Protein AF-A0A9E3SJI5-F1 (afdb_monomer)

Mean predicted aligned error: 9.77 Å

Sequence (185 aa):
MNLAANRLRAWTLAAVLAVSLTAAASAFLLPVTALDRAILDARFAFARKPAPPRLDAPAEVAVIGIDLHSARAIEEPMALWHARLGRLLEGMRAVKPAAVALDIVLPDRSYEGVVPGLDAALVRGLVMSRAAFPTILAQTVDEGGRHRTIHPAFVSAAGAGPGYALWDVDPDGVVRRFDERLGER

Structure (mmCIF, N/CA/C/O backbone):
data_AF-A0A9E3SJI5-F1
#
_entry.id   AF-A0A9E3SJI5-F1
#
loop_
_atom_site.group_PDB
_atom_site.id
_atom_site.type_symbol
_atom_site.label_atom_id
_atom_site.label_alt_id
_atom_site.label_comp_id
_atom_site.label_asym_id
_atom_site.label_entity_id
_atom_site.label_seq_id
_atom_site.pdbx_PDB_ins_code
_atom_site.Cartn_x
_atom_site.Cartn_y
_atom_site.Cartn_z
_atom_site.occupancy
_atom_site.B_iso_or_equiv
_atom_site.auth_seq_id
_atom_site.auth_comp_id
_atom_site.auth_asym_id
_atom_site.auth_atom_id
_atom_site.pdbx_PDB_model_num
ATOM 1 N N . MET A 1 1 ? 56.303 20.685 -45.057 1.00 56.12 1 MET A N 1
ATOM 2 C CA . MET A 1 1 ? 54.951 20.567 -44.460 1.00 56.12 1 MET A CA 1
ATOM 3 C C . MET A 1 1 ? 54.337 19.262 -44.962 1.00 56.12 1 MET A C 1
ATOM 5 O O . MET A 1 1 ? 54.136 19.128 -46.161 1.00 56.12 1 MET A O 1
ATOM 9 N N . ASN A 1 2 ? 54.211 18.243 -44.106 1.00 67.38 2 ASN A N 1
ATOM 10 C CA . ASN A 1 2 ? 54.079 16.848 -44.546 1.00 67.38 2 ASN A CA 1
ATOM 11 C C . ASN A 1 2 ? 52.599 16.476 -44.787 1.00 67.38 2 ASN A C 1
ATOM 13 O O . ASN A 1 2 ? 51.870 16.145 -43.853 1.00 67.38 2 ASN A O 1
ATOM 17 N N . LEU A 1 3 ? 52.147 16.581 -46.042 1.00 67.31 3 LEU A N 1
ATOM 18 C CA . LEU A 1 3 ? 50.749 16.378 -46.466 1.00 67.31 3 LEU A CA 1
ATOM 19 C C . LEU A 1 3 ? 50.174 15.022 -46.019 1.00 67.31 3 LEU A C 1
ATOM 21 O O . LEU A 1 3 ? 49.009 14.945 -45.636 1.00 67.31 3 LEU A O 1
ATOM 25 N N . ALA A 1 4 ? 50.996 13.969 -45.995 1.00 69.75 4 ALA A N 1
ATOM 26 C CA . ALA A 1 4 ? 50.595 12.643 -45.524 1.00 69.75 4 ALA A CA 1
ATOM 27 C C . ALA A 1 4 ? 50.278 12.618 -44.016 1.00 69.75 4 ALA A C 1
ATOM 29 O O . ALA A 1 4 ? 49.284 12.024 -43.606 1.00 69.75 4 ALA A O 1
ATOM 30 N N . ALA A 1 5 ? 51.063 13.327 -43.196 1.00 71.56 5 ALA A N 1
ATOM 31 C CA . ALA A 1 5 ? 50.846 13.412 -41.751 1.00 71.56 5 ALA A CA 1
ATOM 32 C C . ALA A 1 5 ? 49.595 14.235 -41.397 1.00 71.56 5 ALA A C 1
ATOM 34 O O . ALA A 1 5 ? 48.862 13.879 -40.476 1.00 71.56 5 ALA A O 1
ATOM 35 N N . ASN A 1 6 ? 49.306 15.299 -42.158 1.00 76.62 6 ASN A N 1
ATOM 36 C CA . ASN A 1 6 ? 48.073 16.078 -41.992 1.00 76.62 6 ASN A CA 1
ATOM 37 C C . ASN A 1 6 ? 46.826 15.291 -42.405 1.00 76.62 6 ASN A C 1
ATOM 39 O O . ASN A 1 6 ? 45.800 15.396 -41.737 1.00 76.62 6 ASN A O 1
ATOM 43 N N . ARG A 1 7 ? 46.912 14.469 -43.460 1.00 79.94 7 ARG A N 1
ATOM 44 C CA . ARG A 1 7 ? 45.821 13.559 -43.832 1.00 79.94 7 ARG A CA 1
ATOM 45 C C . ARG A 1 7 ? 45.601 12.518 -42.739 1.00 79.94 7 ARG A C 1
ATOM 47 O O . ARG A 1 7 ? 44.486 12.411 -42.257 1.00 79.94 7 ARG A O 1
ATOM 54 N N . LEU A 1 8 ? 46.641 11.842 -42.255 1.00 81.81 8 LEU A N 1
ATOM 55 C CA . LEU A 1 8 ? 46.479 10.849 -41.186 1.00 81.81 8 LEU A CA 1
ATOM 56 C C . LEU A 1 8 ? 45.820 11.449 -39.927 1.00 81.81 8 LEU A C 1
ATOM 58 O O . LEU A 1 8 ? 44.879 10.866 -39.398 1.00 81.81 8 LEU A O 1
ATOM 62 N N . ARG A 1 9 ? 46.236 12.658 -39.518 1.00 82.31 9 ARG A N 1
ATOM 63 C CA . ARG A 1 9 ? 45.633 13.401 -38.394 1.00 82.31 9 ARG A CA 1
ATOM 64 C C . ARG A 1 9 ? 44.164 13.758 -38.625 1.00 82.31 9 ARG A C 1
ATOM 66 O O . ARG A 1 9 ? 43.349 13.608 -37.716 1.00 82.31 9 ARG A O 1
ATOM 73 N N . ALA A 1 10 ? 43.817 14.213 -39.828 1.00 83.50 10 ALA A N 1
ATOM 74 C CA . ALA A 1 10 ? 42.437 14.533 -40.183 1.00 83.50 10 ALA A CA 1
ATOM 75 C C . ALA A 1 10 ? 41.537 13.289 -40.156 1.00 83.50 10 ALA A C 1
ATOM 77 O O . ALA A 1 10 ? 40.420 13.356 -39.654 1.00 83.50 10 ALA A O 1
ATOM 78 N N . TRP A 1 11 ? 42.036 12.143 -40.626 1.00 88.88 11 TRP A N 1
ATOM 79 C CA . TRP A 1 11 ? 41.296 10.880 -40.596 1.00 88.88 11 TRP A CA 1
ATOM 80 C C . TRP A 1 11 ? 41.132 10.346 -39.171 1.00 88.88 11 TRP A C 1
ATOM 82 O O . TRP A 1 11 ? 40.044 9.902 -38.818 1.00 88.88 11 TRP A O 1
ATOM 92 N N . THR A 1 12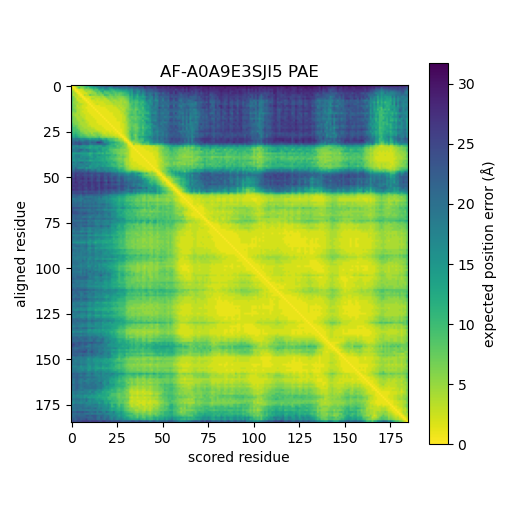 ? 42.158 10.456 -38.319 1.00 88.81 12 THR A N 1
ATOM 93 C CA . THR A 1 12 ? 42.026 10.099 -36.898 1.00 88.81 12 THR A CA 1
ATOM 94 C C . THR A 1 12 ? 41.034 11.000 -36.170 1.00 88.81 12 THR A C 1
ATOM 96 O O . THR A 1 12 ? 40.213 10.500 -35.410 1.00 88.81 12 THR A O 1
ATOM 99 N N . LEU A 1 13 ? 41.051 12.312 -36.434 1.00 90.75 13 LEU A N 1
ATOM 100 C CA . LEU A 1 13 ? 40.082 13.247 -35.856 1.00 90.75 13 LEU A CA 1
ATOM 101 C C . LEU A 1 13 ? 38.663 12.937 -36.332 1.00 90.75 13 LEU A C 1
ATOM 103 O O . LEU A 1 13 ? 37.761 12.858 -35.508 1.00 90.75 13 LEU A O 1
ATOM 107 N N . ALA A 1 14 ? 38.471 12.698 -37.631 1.00 90.19 14 ALA A N 1
ATOM 108 C CA . ALA A 1 14 ? 37.174 12.327 -38.187 1.00 90.19 14 ALA A CA 1
ATOM 109 C C . ALA A 1 14 ? 36.651 11.007 -37.600 1.00 90.19 14 ALA A C 1
ATOM 111 O O . ALA A 1 14 ? 35.473 10.918 -37.265 1.00 90.19 14 ALA A O 1
ATOM 112 N N . ALA A 1 15 ? 37.519 10.008 -37.413 1.00 92.06 15 ALA A N 1
ATOM 113 C CA . ALA A 1 15 ? 37.155 8.739 -36.789 1.00 92.06 15 ALA A CA 1
ATOM 114 C C . ALA A 1 15 ? 36.752 8.914 -35.317 1.00 92.06 15 ALA A C 1
ATOM 116 O O . ALA A 1 15 ? 35.712 8.406 -34.906 1.00 92.06 15 ALA A O 1
ATOM 117 N N . VAL A 1 16 ? 37.521 9.679 -34.534 1.00 93.62 16 VAL A N 1
ATOM 118 C CA . VAL A 1 16 ? 37.179 9.987 -33.134 1.00 93.62 16 VAL A CA 1
ATOM 119 C C . VAL A 1 16 ? 35.851 10.739 -33.058 1.00 93.62 16 VAL A C 1
ATOM 121 O O . VAL A 1 16 ? 35.006 10.405 -32.227 1.00 93.62 16 VAL A O 1
ATOM 124 N N . LEU A 1 17 ? 35.632 11.708 -33.951 1.00 94.31 17 LEU A N 1
ATOM 125 C CA . LEU A 1 17 ? 34.395 12.485 -33.999 1.00 94.31 17 LEU A CA 1
ATOM 126 C C . LEU A 1 17 ? 33.197 11.599 -34.358 1.00 94.31 17 LEU A C 1
ATOM 128 O O . LEU A 1 17 ? 32.163 11.678 -33.703 1.00 94.31 17 LEU A O 1
ATOM 132 N N . ALA A 1 18 ? 33.349 10.718 -35.350 1.00 93.31 18 ALA A N 1
ATOM 133 C CA . ALA A 1 18 ? 32.311 9.781 -35.766 1.00 93.31 18 ALA A CA 1
ATOM 134 C C . ALA A 1 18 ? 31.948 8.793 -34.648 1.00 93.31 18 ALA A C 1
ATOM 136 O O . ALA A 1 18 ? 30.765 8.576 -34.387 1.00 93.31 18 ALA A O 1
ATOM 137 N N . VAL A 1 19 ? 32.939 8.241 -33.938 1.00 93.38 19 VAL A N 1
ATOM 138 C CA . VAL A 1 19 ? 32.705 7.361 -32.780 1.00 93.38 19 VAL A CA 1
ATOM 139 C C . VAL A 1 19 ? 32.001 8.118 -31.653 1.00 93.38 19 VAL A C 1
ATOM 141 O O . VAL A 1 19 ? 31.019 7.621 -31.108 1.00 93.38 19 VAL A O 1
ATOM 144 N N . SER A 1 20 ? 32.448 9.337 -31.346 1.00 89.06 20 SER A N 1
ATOM 145 C CA . SER A 1 20 ? 31.859 10.170 -30.289 1.00 89.06 20 SER A CA 1
ATOM 146 C C . SER A 1 20 ? 30.409 10.539 -30.598 1.00 89.06 20 SER A C 1
ATOM 148 O O . SER A 1 20 ? 29.546 10.425 -29.732 1.00 89.06 20 SER A O 1
ATOM 150 N N . LEU A 1 21 ? 30.117 10.916 -31.846 1.00 90.81 21 LEU A N 1
ATOM 151 C CA . LEU A 1 21 ? 28.759 11.217 -32.299 1.00 90.81 21 LEU A CA 1
ATOM 152 C C . LEU A 1 21 ? 27.867 9.976 -32.290 1.00 90.81 21 LEU A C 1
ATOM 154 O O . LEU A 1 21 ? 26.715 10.069 -31.883 1.00 90.81 21 LEU A O 1
ATOM 158 N N . THR A 1 22 ? 28.395 8.814 -32.680 1.00 84.81 22 THR A N 1
ATOM 159 C CA . THR A 1 22 ? 27.640 7.552 -32.653 1.00 84.81 22 THR A CA 1
ATOM 160 C C . THR A 1 22 ? 27.316 7.135 -31.218 1.00 84.81 22 THR A C 1
ATOM 162 O O . THR A 1 22 ? 26.192 6.727 -30.952 1.00 84.81 22 THR A O 1
ATOM 165 N N . ALA A 1 23 ? 28.258 7.292 -30.282 1.00 80.62 23 ALA A N 1
ATOM 166 C CA . ALA A 1 23 ? 28.044 7.014 -28.862 1.00 80.62 23 ALA A CA 1
ATOM 167 C C . ALA A 1 23 ? 27.065 8.005 -28.205 1.00 80.62 23 ALA A C 1
ATOM 169 O O . ALA A 1 23 ? 26.229 7.613 -27.396 1.00 80.62 23 ALA A O 1
ATOM 170 N N . ALA A 1 24 ? 27.135 9.289 -28.567 1.00 80.88 24 ALA A N 1
ATOM 171 C CA . ALA A 1 24 ? 26.184 10.293 -28.095 1.00 80.88 24 ALA A CA 1
ATOM 172 C C . ALA A 1 24 ? 24.775 10.039 -28.654 1.00 80.88 24 ALA A C 1
ATOM 174 O O . ALA A 1 24 ? 23.794 10.095 -27.915 1.00 80.88 24 ALA A O 1
ATOM 175 N N . ALA A 1 25 ? 24.672 9.704 -29.943 1.00 79.94 25 ALA A N 1
ATOM 176 C CA . ALA A 1 25 ? 23.410 9.358 -30.582 1.00 79.94 25 ALA A CA 1
ATOM 177 C C . ALA A 1 25 ? 22.820 8.065 -30.006 1.00 79.94 25 ALA A C 1
ATOM 179 O O . ALA A 1 25 ? 21.621 8.020 -29.760 1.00 79.94 25 ALA A O 1
ATOM 180 N N . SER A 1 26 ? 23.631 7.038 -29.733 1.00 71.06 26 SER A N 1
ATOM 181 C CA . SER A 1 26 ? 23.144 5.804 -29.111 1.00 71.06 26 SER A CA 1
ATOM 182 C C . SER A 1 26 ? 22.663 6.039 -27.679 1.00 71.06 26 SER A C 1
ATOM 184 O O . SER A 1 26 ? 21.590 5.560 -27.334 1.00 71.06 26 SER A O 1
ATOM 186 N N . ALA A 1 27 ? 23.379 6.833 -26.878 1.00 67.31 27 ALA A N 1
ATOM 187 C CA . ALA A 1 27 ? 22.950 7.192 -25.525 1.00 67.31 27 ALA A CA 1
ATOM 188 C C . ALA A 1 27 ? 21.647 8.012 -25.504 1.00 67.31 27 ALA A C 1
ATOM 190 O O . ALA A 1 27 ? 20.870 7.907 -24.558 1.00 67.31 27 ALA A O 1
ATOM 191 N N . PHE A 1 28 ? 21.403 8.823 -26.537 1.00 67.75 28 PHE A N 1
ATOM 192 C CA . PHE A 1 28 ? 20.207 9.662 -26.631 1.00 67.75 28 PHE A CA 1
ATOM 193 C C . PHE A 1 28 ? 19.006 8.942 -27.266 1.00 67.75 28 PHE A C 1
ATOM 195 O O . PHE A 1 28 ? 17.866 9.205 -26.896 1.00 67.75 28 PHE A O 1
ATOM 202 N N . LEU A 1 29 ? 19.245 8.043 -28.228 1.00 64.06 29 LEU A N 1
ATOM 203 C CA . LEU A 1 29 ? 18.196 7.387 -29.020 1.00 64.06 29 LEU A CA 1
ATOM 204 C C . LEU A 1 29 ? 17.822 5.987 -28.517 1.00 64.06 29 LEU A C 1
ATOM 206 O O . LEU A 1 29 ? 16.751 5.496 -28.864 1.00 64.06 29 LEU A O 1
ATOM 210 N N . LEU A 1 30 ? 18.675 5.333 -27.725 1.00 63.19 30 LEU A N 1
ATOM 211 C CA . LEU A 1 30 ? 18.401 4.019 -27.144 1.00 63.19 30 LEU A CA 1
ATOM 212 C C . LEU A 1 30 ? 18.215 4.178 -25.629 1.00 63.19 30 LEU A C 1
ATOM 214 O O . LEU A 1 30 ? 19.186 4.033 -24.883 1.00 63.19 30 LEU A O 1
ATOM 218 N N . PRO A 1 31 ? 16.996 4.481 -25.142 1.00 60.38 31 PRO A N 1
ATOM 219 C CA . PRO A 1 31 ? 16.741 4.419 -23.711 1.00 60.38 31 PRO A CA 1
ATOM 220 C C . PRO A 1 31 ? 17.041 2.990 -23.247 1.00 60.38 31 PRO A C 1
ATOM 222 O O . PRO A 1 31 ? 16.575 2.045 -23.876 1.00 60.38 31 PRO A O 1
ATOM 225 N N . VAL A 1 32 ? 17.866 2.856 -22.202 1.00 61.72 32 VAL A N 1
ATOM 226 C CA . VAL A 1 32 ? 18.200 1.623 -21.458 1.00 61.72 32 VAL A CA 1
ATOM 227 C C . VAL A 1 32 ? 18.099 0.342 -22.299 1.00 61.72 32 VAL A C 1
ATOM 229 O O . VAL A 1 32 ? 17.035 -0.271 -22.442 1.00 61.72 32 VAL A O 1
ATOM 232 N N . THR A 1 33 ? 19.228 -0.115 -22.836 1.00 75.44 33 THR A N 1
ATOM 233 C CA . THR A 1 33 ? 19.220 -1.297 -23.699 1.00 75.44 33 THR A CA 1
ATOM 234 C C . THR A 1 33 ? 18.838 -2.557 -22.910 1.00 75.44 33 THR A C 1
ATOM 236 O O . THR A 1 33 ? 19.009 -2.649 -21.692 1.00 75.44 33 THR A O 1
ATOM 239 N N . ALA A 1 34 ? 18.316 -3.579 -23.597 1.00 81.50 34 ALA A N 1
ATOM 240 C CA . ALA A 1 34 ? 18.091 -4.891 -22.979 1.00 81.50 34 ALA A CA 1
ATOM 241 C C . ALA A 1 34 ? 19.381 -5.462 -22.351 1.00 81.50 34 ALA A C 1
ATOM 243 O O . ALA A 1 34 ? 19.319 -6.146 -21.332 1.00 81.50 34 ALA A O 1
ATOM 244 N N . LEU A 1 35 ? 20.545 -5.121 -22.919 1.00 84.19 35 LEU A N 1
ATOM 245 C CA . LEU A 1 35 ? 21.851 -5.491 -22.383 1.00 84.19 35 LEU A CA 1
ATOM 246 C C . LEU A 1 35 ? 22.122 -4.831 -21.024 1.00 84.19 35 LEU A C 1
ATOM 248 O O . LEU A 1 35 ? 22.548 -5.520 -20.102 1.00 84.19 35 LEU A O 1
ATOM 252 N N . ASP A 1 36 ? 21.827 -3.538 -20.869 1.00 86.31 36 ASP A N 1
ATOM 253 C CA . ASP A 1 36 ? 22.020 -2.831 -19.594 1.00 86.31 36 ASP A CA 1
ATOM 254 C C . ASP A 1 36 ? 21.174 -3.450 -18.474 1.00 86.31 36 ASP A C 1
ATOM 256 O O . ASP A 1 36 ? 21.661 -3.657 -17.359 1.00 86.31 36 ASP A O 1
ATOM 260 N N . ARG A 1 37 ? 19.922 -3.810 -18.787 1.00 88.69 37 ARG A N 1
ATOM 261 C CA . ARG A 1 37 ? 19.021 -4.510 -17.856 1.00 88.69 37 ARG A CA 1
ATOM 262 C C . ARG A 1 37 ? 19.534 -5.900 -17.499 1.00 88.69 37 ARG A C 1
ATOM 264 O O . ARG A 1 37 ? 19.593 -6.228 -16.320 1.00 88.69 37 ARG A O 1
ATOM 271 N N . ALA A 1 38 ? 19.988 -6.678 -18.480 1.00 88.94 38 ALA A N 1
ATOM 272 C CA . ALA A 1 38 ? 20.558 -8.001 -18.233 1.00 88.94 38 ALA A CA 1
ATOM 273 C C . ALA A 1 38 ? 21.826 -7.939 -17.363 1.00 88.94 38 ALA A C 1
ATOM 275 O O . ALA A 1 38 ? 22.005 -8.758 -16.460 1.00 88.94 38 ALA A O 1
ATOM 276 N N . ILE A 1 39 ? 22.694 -6.946 -17.590 1.00 90.50 39 ILE A N 1
ATOM 277 C CA . ILE A 1 39 ? 23.876 -6.706 -16.752 1.00 90.50 39 ILE A CA 1
ATOM 278 C C . ILE A 1 39 ? 23.452 -6.354 -15.321 1.00 90.50 39 ILE A C 1
ATOM 280 O O . ILE A 1 39 ? 24.046 -6.859 -14.366 1.00 90.50 39 ILE A O 1
ATOM 284 N N . LEU A 1 40 ? 22.435 -5.506 -15.154 1.00 90.12 40 LEU A N 1
ATOM 285 C CA . LEU A 1 40 ? 21.907 -5.142 -13.841 1.00 90.12 40 LEU A CA 1
ATOM 286 C C . LEU A 1 40 ? 21.312 -6.356 -13.108 1.00 90.12 40 LEU A C 1
ATOM 288 O O . LEU A 1 40 ? 21.640 -6.586 -11.943 1.00 90.12 40 LEU A O 1
ATOM 292 N N . ASP A 1 41 ? 20.528 -7.180 -13.801 1.00 90.94 41 ASP A N 1
ATOM 293 C CA . ASP A 1 41 ? 19.946 -8.406 -13.250 1.00 90.94 41 ASP A CA 1
ATOM 294 C C . ASP A 1 41 ? 21.033 -9.400 -12.822 1.00 90.94 41 ASP A C 1
ATOM 296 O O . ASP A 1 41 ? 20.973 -9.950 -11.721 1.00 90.94 41 ASP A O 1
ATOM 300 N N . ALA A 1 42 ? 22.081 -9.572 -13.634 1.00 90.94 42 ALA A N 1
ATOM 301 C CA . ALA A 1 42 ? 23.226 -10.411 -13.288 1.00 90.94 42 ALA A CA 1
ATOM 302 C C . ALA A 1 42 ? 23.968 -9.896 -12.045 1.00 90.94 42 ALA A C 1
ATOM 304 O O . ALA A 1 42 ? 24.364 -10.690 -11.189 1.00 90.94 42 ALA A O 1
ATOM 305 N N . ARG A 1 43 ? 24.119 -8.571 -11.899 1.00 89.56 43 ARG A N 1
ATOM 306 C CA . ARG A 1 43 ? 24.708 -7.964 -10.693 1.00 89.56 43 ARG A CA 1
ATOM 307 C C . ARG A 1 43 ? 23.866 -8.249 -9.459 1.00 89.56 43 ARG A C 1
ATOM 309 O O . ARG A 1 43 ? 24.427 -8.626 -8.434 1.00 89.56 43 ARG A O 1
ATOM 316 N N . PHE A 1 44 ? 22.543 -8.113 -9.548 1.00 88.62 44 PHE A N 1
ATOM 317 C CA . PHE A 1 44 ? 21.661 -8.451 -8.433 1.00 88.62 44 PHE A CA 1
ATOM 318 C C . PHE A 1 44 ? 21.691 -9.941 -8.110 1.00 88.62 44 PHE A C 1
ATOM 320 O O . PHE A 1 44 ? 21.778 -10.291 -6.939 1.00 88.62 44 PHE A O 1
ATOM 327 N N . ALA A 1 45 ? 21.663 -10.817 -9.113 1.00 87.81 45 ALA A N 1
ATOM 328 C CA . ALA A 1 45 ? 21.765 -12.258 -8.910 1.00 87.81 45 ALA A CA 1
ATOM 329 C C . ALA A 1 45 ? 23.089 -12.643 -8.230 1.00 87.81 45 ALA A C 1
ATOM 331 O O . ALA A 1 45 ? 23.091 -13.441 -7.299 1.00 87.81 45 ALA A O 1
ATOM 332 N N . PHE A 1 46 ? 24.200 -12.023 -8.637 1.00 87.06 46 PHE A N 1
ATOM 333 C CA . PHE A 1 46 ? 25.507 -12.234 -8.018 1.00 87.06 46 PHE A CA 1
ATOM 334 C C . PHE A 1 46 ? 25.585 -11.672 -6.588 1.00 87.06 46 PHE A C 1
ATOM 336 O O . PHE A 1 46 ? 26.171 -12.295 -5.702 1.00 87.06 46 PHE A O 1
ATOM 343 N N . ALA A 1 47 ? 24.990 -10.500 -6.348 1.00 82.44 47 ALA A N 1
ATOM 344 C CA . ALA A 1 47 ? 24.964 -9.853 -5.037 1.00 82.44 47 ALA A CA 1
ATOM 345 C C . ALA A 1 47 ? 24.013 -10.543 -4.045 1.00 82.44 47 ALA A C 1
ATOM 347 O O . ALA A 1 47 ? 24.265 -10.508 -2.839 1.00 82.44 47 ALA A O 1
ATOM 348 N N . ARG A 1 48 ? 22.952 -11.208 -4.530 1.00 77.06 48 ARG A N 1
ATOM 349 C CA . ARG A 1 48 ? 22.067 -12.073 -3.738 1.00 77.06 48 ARG A CA 1
ATOM 350 C C . ARG A 1 48 ? 22.802 -13.356 -3.353 1.00 77.06 48 ARG A C 1
ATOM 352 O O . ARG A 1 48 ? 22.477 -14.451 -3.802 1.00 77.06 48 ARG A O 1
ATOM 359 N N . LYS A 1 49 ? 23.773 -13.245 -2.450 1.00 64.12 49 LYS A N 1
ATOM 360 C CA . LYS A 1 49 ? 24.107 -14.387 -1.601 1.00 64.12 49 LYS A CA 1
ATOM 361 C C . LYS A 1 49 ? 22.890 -14.618 -0.704 1.00 64.12 49 LYS A C 1
ATOM 363 O O . LYS A 1 49 ? 22.467 -13.653 -0.064 1.00 64.12 49 LYS A O 1
ATOM 368 N N . PRO A 1 50 ? 22.305 -15.826 -0.646 1.00 63.16 50 PRO A N 1
ATOM 369 C CA . PRO A 1 50 ? 21.296 -16.130 0.355 1.00 63.16 50 PRO A CA 1
ATOM 370 C C . PRO A 1 50 ? 21.973 -16.015 1.721 1.00 63.16 50 PRO A C 1
ATOM 372 O O . PRO A 1 50 ? 22.645 -16.934 2.182 1.00 63.16 50 PRO A O 1
ATOM 375 N N . ALA A 1 51 ? 21.880 -14.839 2.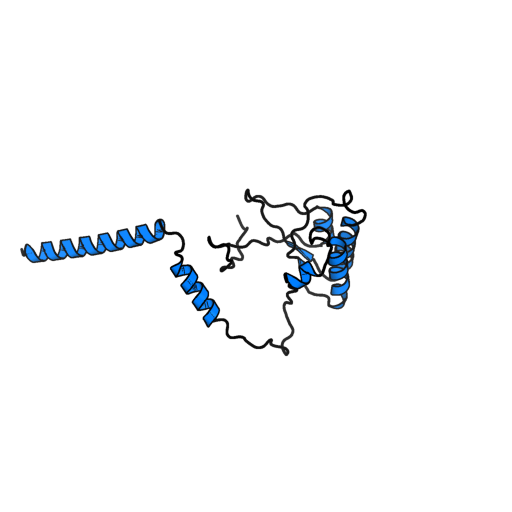336 1.00 64.25 51 ALA A N 1
ATOM 376 C CA . ALA A 1 51 ? 22.206 -14.704 3.735 1.00 64.25 51 ALA A CA 1
ATOM 377 C C . ALA A 1 51 ? 21.101 -15.462 4.481 1.00 64.25 51 ALA A C 1
ATOM 379 O O . ALA A 1 51 ? 19.922 -15.185 4.233 1.00 64.25 51 ALA A O 1
ATOM 380 N N . PRO A 1 52 ? 21.437 -16.440 5.339 1.00 63.78 52 PRO A N 1
ATOM 381 C CA . PRO A 1 52 ? 20.430 -17.039 6.197 1.00 63.78 52 PRO A CA 1
ATOM 382 C C . PRO A 1 52 ? 19.736 -15.916 6.984 1.00 63.78 52 PRO A C 1
ATOM 384 O O . PRO A 1 52 ? 20.408 -14.941 7.352 1.00 63.78 52 PRO A O 1
ATOM 387 N N . PRO A 1 53 ? 18.413 -16.007 7.219 1.00 63.72 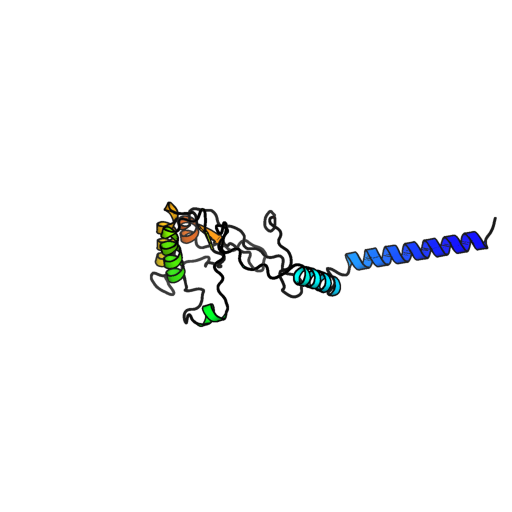53 PRO A N 1
ATOM 388 C CA . PRO A 1 53 ? 17.713 -15.033 8.042 1.00 63.72 53 PRO A CA 1
ATOM 389 C C . PRO A 1 53 ? 18.484 -14.862 9.350 1.00 63.72 53 PRO A C 1
ATOM 391 O O . PRO A 1 53 ? 18.815 -15.853 10.002 1.00 63.72 53 PRO A O 1
ATOM 394 N N . ARG A 1 54 ? 18.819 -13.623 9.722 1.00 64.12 54 ARG A N 1
ATOM 395 C CA . ARG A 1 54 ? 19.404 -13.355 11.039 1.00 64.12 54 ARG A CA 1
ATOM 396 C C . ARG A 1 54 ? 18.303 -13.555 12.074 1.00 64.12 54 ARG A C 1
ATOM 398 O O . ARG A 1 54 ? 17.579 -12.618 12.379 1.00 64.12 54 ARG A O 1
ATOM 405 N N . LEU A 1 55 ? 18.161 -14.783 12.565 1.00 63.59 55 LEU A N 1
ATOM 406 C CA . LEU A 1 55 ? 17.181 -15.148 13.594 1.00 63.59 55 LEU A CA 1
ATOM 407 C C . LEU A 1 55 ? 17.498 -14.498 14.953 1.00 63.59 55 LEU A C 1
ATOM 409 O O . LEU A 1 55 ? 16.619 -14.399 15.803 1.00 63.59 55 LEU A O 1
ATOM 413 N N . ASP A 1 56 ? 18.732 -14.019 15.124 1.00 67.44 56 ASP A N 1
ATOM 414 C CA . ASP A 1 56 ? 19.267 -13.536 16.402 1.00 67.44 56 ASP A CA 1
ATOM 415 C C . ASP A 1 56 ? 19.214 -12.004 16.536 1.00 67.44 56 ASP A C 1
ATOM 417 O O . ASP A 1 56 ? 19.489 -11.459 17.605 1.00 67.44 56 ASP A O 1
ATOM 421 N N . ALA A 1 57 ? 18.892 -11.290 15.452 1.00 65.38 57 ALA A N 1
ATOM 422 C CA . ALA A 1 57 ? 18.751 -9.840 15.468 1.00 65.38 57 ALA A CA 1
ATOM 423 C C . ALA A 1 57 ? 17.268 -9.476 15.635 1.00 65.38 57 ALA A C 1
ATOM 425 O O . ALA A 1 57 ? 16.429 -10.052 14.936 1.00 65.38 57 ALA A O 1
ATOM 426 N N . PRO A 1 58 ? 16.914 -8.521 16.514 1.00 66.50 58 PRO A N 1
ATOM 427 C CA . PRO A 1 58 ? 15.554 -8.006 16.551 1.00 66.50 58 PRO A CA 1
ATOM 428 C C . PRO A 1 58 ? 15.196 -7.470 15.161 1.00 66.50 58 PRO A C 1
ATOM 430 O O . PRO A 1 58 ? 15.926 -6.658 14.594 1.00 66.50 58 PRO A O 1
ATOM 433 N N . ALA A 1 59 ? 14.097 -7.963 14.586 1.00 68.38 59 ALA A N 1
ATOM 434 C CA . ALA A 1 59 ? 13.624 -7.491 13.294 1.00 68.38 59 ALA A CA 1
ATOM 435 C C . ALA A 1 59 ? 13.146 -6.040 13.444 1.00 68.38 59 ALA A C 1
ATOM 437 O O . ALA A 1 59 ? 12.050 -5.792 13.940 1.00 68.38 59 ALA A O 1
ATOM 438 N N . GLU A 1 60 ? 13.985 -5.087 13.034 1.00 83.25 60 GLU A N 1
ATOM 439 C CA . GLU A 1 60 ? 13.652 -3.656 13.038 1.00 83.25 60 GLU A CA 1
ATOM 440 C C . GLU A 1 60 ? 12.466 -3.351 12.111 1.00 83.25 60 GLU A C 1
ATOM 442 O O . GLU A 1 60 ? 11.661 -2.465 12.390 1.00 83.25 60 GLU A O 1
ATOM 447 N N . VAL A 1 61 ? 12.333 -4.125 11.029 1.00 86.81 61 VAL A N 1
ATOM 448 C CA . VAL A 1 61 ? 11.237 -4.042 10.062 1.00 86.81 61 VAL A CA 1
ATOM 449 C C . VAL A 1 61 ? 10.746 -5.449 9.738 1.00 86.81 61 VAL A C 1
ATOM 451 O O . VAL A 1 61 ? 11.537 -6.340 9.425 1.00 86.81 61 VAL A O 1
ATOM 454 N N . ALA A 1 62 ? 9.427 -5.637 9.773 1.00 88.94 62 ALA A N 1
ATOM 455 C CA . ALA A 1 62 ? 8.765 -6.856 9.327 1.00 88.94 62 ALA A CA 1
ATOM 456 C C . ALA A 1 62 ? 7.923 -6.560 8.081 1.00 88.94 62 ALA A C 1
ATOM 458 O O . ALA A 1 62 ? 7.145 -5.607 8.063 1.00 88.94 62 ALA A O 1
ATOM 459 N N . VAL A 1 63 ? 8.065 -7.394 7.050 1.00 90.44 63 VAL A N 1
ATOM 460 C CA . VAL A 1 63 ? 7.269 -7.311 5.820 1.00 90.44 63 VAL A CA 1
ATOM 461 C C . VAL A 1 63 ? 6.295 -8.481 5.791 1.00 90.44 63 VAL A C 1
ATOM 463 O O . VAL A 1 63 ? 6.710 -9.639 5.840 1.00 90.44 63 VAL A O 1
ATOM 466 N N . ILE A 1 64 ? 5.001 -8.178 5.695 1.00 90.94 64 ILE A N 1
ATOM 467 C CA . ILE A 1 64 ? 3.945 -9.179 5.523 1.00 90.94 64 ILE A CA 1
ATOM 468 C C . ILE A 1 64 ? 3.587 -9.214 4.037 1.00 90.94 64 ILE A C 1
ATOM 470 O O . ILE A 1 64 ? 2.847 -8.365 3.546 1.00 90.94 64 ILE A O 1
ATOM 474 N N . GLY A 1 65 ? 4.158 -10.178 3.315 1.00 91.38 65 GLY A N 1
ATOM 475 C CA . GLY A 1 65 ? 3.863 -10.392 1.901 1.00 91.38 65 GLY A CA 1
ATOM 476 C C . GLY A 1 65 ? 2.592 -11.217 1.702 1.00 91.38 65 GLY A C 1
ATOM 477 O O . GLY A 1 65 ? 2.361 -12.186 2.423 1.00 91.38 65 GLY A O 1
ATOM 478 N N . ILE A 1 66 ? 1.792 -10.855 0.699 1.00 89.81 66 ILE A N 1
ATOM 479 C CA . ILE A 1 66 ? 0.669 -11.666 0.219 1.00 89.81 66 ILE A CA 1
ATOM 480 C C . ILE A 1 66 ? 1.103 -12.285 -1.106 1.00 89.81 66 ILE A C 1
ATOM 482 O O . ILE A 1 66 ? 1.161 -11.607 -2.131 1.00 89.81 66 ILE A O 1
ATOM 486 N N . ASP A 1 67 ? 1.447 -13.568 -1.087 1.00 90.81 67 ASP A N 1
ATOM 487 C CA . ASP A 1 67 ? 1.766 -14.290 -2.312 1.00 90.81 67 ASP A CA 1
ATOM 488 C C . ASP A 1 67 ? 0.488 -14.713 -3.062 1.00 90.81 67 ASP A C 1
ATOM 490 O O . ASP A 1 67 ? -0.623 -14.722 -2.522 1.00 90.81 67 ASP A O 1
ATOM 494 N N . LEU A 1 68 ? 0.645 -15.088 -4.332 1.00 87.50 68 LEU A N 1
ATOM 495 C CA . LEU A 1 68 ? -0.476 -15.450 -5.198 1.00 87.50 68 LEU A CA 1
ATOM 496 C C . LEU A 1 68 ? -1.238 -16.697 -4.719 1.00 87.50 68 LEU A C 1
ATOM 498 O O . LEU A 1 68 ? -2.444 -16.790 -4.942 1.00 87.50 68 LEU A O 1
ATOM 502 N N . HIS A 1 69 ? -0.567 -17.659 -4.085 1.00 91.12 69 HIS A N 1
ATOM 503 C CA . HIS A 1 69 ? -1.223 -18.834 -3.519 1.00 91.12 69 HIS A CA 1
ATOM 504 C C . HIS A 1 69 ? -2.080 -18.438 -2.311 1.00 91.12 69 HIS A C 1
ATOM 506 O O . HIS A 1 69 ? -3.264 -18.774 -2.285 1.00 91.12 69 HIS A O 1
ATOM 512 N N . SER A 1 70 ? -1.537 -17.641 -1.387 1.00 88.75 70 SER A N 1
ATOM 513 C CA . SER A 1 70 ? -2.293 -17.092 -0.252 1.00 88.75 70 SER A CA 1
ATOM 514 C C . SER A 1 70 ? -3.492 -16.252 -0.702 1.00 88.75 70 SER A C 1
ATOM 516 O O . SER A 1 70 ? -4.586 -16.393 -0.158 1.00 88.75 70 SER A O 1
ATOM 518 N N . ALA A 1 71 ? -3.321 -15.420 -1.736 1.00 89.06 71 ALA A N 1
ATOM 519 C CA . ALA A 1 71 ? -4.408 -14.613 -2.285 1.00 89.06 71 ALA A CA 1
ATOM 520 C C . ALA A 1 71 ? -5.530 -15.462 -2.901 1.00 89.06 71 ALA A C 1
ATOM 522 O O . ALA A 1 71 ? -6.699 -15.132 -2.736 1.00 89.06 71 ALA A O 1
ATOM 523 N N . ARG A 1 72 ? -5.190 -16.566 -3.579 1.00 90.38 72 ARG A N 1
ATOM 524 C CA . ARG A 1 72 ? -6.163 -17.491 -4.190 1.00 90.38 72 ARG A CA 1
ATOM 525 C C . ARG A 1 72 ? -6.862 -18.401 -3.182 1.00 90.38 72 ARG A C 1
ATOM 527 O O . ARG A 1 72 ? -7.922 -18.930 -3.494 1.00 90.38 72 ARG A O 1
ATOM 534 N N . ALA A 1 73 ? -6.272 -18.608 -2.006 1.00 91.88 73 ALA A N 1
ATOM 535 C CA . ALA A 1 73 ? -6.889 -19.383 -0.932 1.00 91.88 73 ALA A CA 1
ATOM 536 C C . ALA A 1 73 ? -8.060 -18.640 -0.260 1.00 91.88 73 ALA A C 1
ATOM 538 O O . ALA A 1 73 ? -8.853 -19.253 0.452 1.00 91.88 73 ALA A O 1
ATOM 539 N N . ILE A 1 74 ? -8.172 -17.326 -0.474 1.00 90.00 74 ILE A N 1
ATOM 540 C CA . ILE A 1 74 ? -9.284 -16.507 -0.003 1.00 90.00 74 ILE A CA 1
ATOM 541 C C . ILE A 1 74 ? -10.265 -16.337 -1.165 1.00 90.00 74 ILE A C 1
ATOM 543 O O . ILE A 1 74 ? -9.915 -15.777 -2.198 1.00 90.00 74 ILE A O 1
ATOM 547 N N . GLU A 1 75 ? -11.495 -16.822 -0.992 1.00 89.81 75 GLU A N 1
ATOM 548 C CA . GLU A 1 75 ? -12.538 -16.773 -2.029 1.00 89.81 75 GLU A CA 1
ATOM 549 C C . GLU A 1 75 ? -12.948 -15.332 -2.382 1.00 89.81 75 GLU A C 1
ATOM 551 O O . GLU A 1 75 ? -13.230 -15.005 -3.534 1.00 89.81 75 GLU A O 1
ATOM 556 N N . GLU A 1 76 ? -12.948 -14.451 -1.383 1.00 90.62 76 GLU A N 1
ATOM 557 C CA . GLU A 1 76 ? -13.291 -13.039 -1.533 1.00 90.62 76 GLU A CA 1
ATOM 558 C C . GLU A 1 76 ? -12.206 -12.306 -2.345 1.00 90.62 76 GLU A C 1
ATOM 560 O O . GLU A 1 76 ? -11.020 -12.425 -2.020 1.00 90.62 76 GLU A O 1
ATOM 565 N N . PRO A 1 77 ? -12.559 -11.471 -3.340 1.00 90.00 77 PRO A N 1
ATOM 566 C CA . PRO A 1 77 ? -11.575 -10.649 -4.034 1.00 90.00 77 PRO A CA 1
ATOM 567 C C . PRO A 1 77 ? -10.928 -9.651 -3.069 1.00 90.00 77 PRO A C 1
ATOM 569 O O . PRO A 1 77 ? -11.588 -9.114 -2.179 1.00 90.00 77 PRO A O 1
ATOM 572 N N . MET A 1 78 ? -9.649 -9.331 -3.293 1.00 90.69 78 MET A N 1
ATOM 573 C CA . MET A 1 78 ? -8.872 -8.439 -2.417 1.00 90.69 78 MET A CA 1
ATOM 574 C C . MET A 1 78 ? -9.530 -7.072 -2.180 1.00 90.69 78 MET A C 1
ATOM 576 O O . MET A 1 78 ? -9.437 -6.518 -1.086 1.00 90.69 78 MET A O 1
ATOM 580 N N . ALA A 1 79 ? -10.275 -6.562 -3.165 1.00 90.25 79 ALA A N 1
ATOM 581 C CA . ALA A 1 79 ? -11.053 -5.329 -3.040 1.00 90.25 79 ALA A CA 1
ATOM 582 C C . ALA A 1 79 ? -12.080 -5.358 -1.886 1.00 90.25 79 ALA A C 1
ATOM 584 O O . ALA A 1 79 ? -12.481 -4.306 -1.397 1.00 90.25 79 ALA A O 1
ATOM 585 N N . LEU A 1 80 ? -12.493 -6.544 -1.428 1.00 93.56 80 LEU A N 1
ATOM 586 C CA . LEU A 1 80 ? -13.454 -6.745 -0.342 1.00 93.56 80 LEU A CA 1
ATOM 587 C C . LEU A 1 80 ? -12.792 -7.174 0.980 1.00 93.56 80 LEU A C 1
ATOM 589 O O . LEU A 1 80 ? -13.478 -7.515 1.937 1.00 93.56 80 LEU A O 1
ATOM 593 N N . TRP A 1 81 ? -11.464 -7.114 1.107 1.00 94.62 81 TRP A N 1
ATOM 594 C CA . TRP A 1 81 ? -10.760 -7.586 2.312 1.00 94.62 81 TRP A CA 1
ATOM 595 C C . TRP A 1 81 ? -10.800 -6.633 3.516 1.00 94.62 81 TRP A C 1
ATOM 597 O O . TRP A 1 81 ? -10.103 -6.862 4.503 1.00 94.62 81 TRP A O 1
ATOM 607 N N . HIS A 1 82 ? -11.634 -5.594 3.499 1.00 96.56 82 HIS A N 1
ATOM 608 C CA . HIS A 1 82 ? -11.685 -4.541 4.521 1.00 96.56 82 HIS A CA 1
ATOM 609 C C . HIS A 1 82 ? -11.789 -5.096 5.950 1.00 96.56 82 HIS A C 1
ATOM 611 O O . HIS A 1 82 ? -11.015 -4.714 6.826 1.00 96.56 82 HIS A O 1
ATOM 617 N N . ALA A 1 83 ? -12.677 -6.068 6.179 1.00 95.69 83 ALA A N 1
ATOM 618 C CA . ALA A 1 83 ? -12.832 -6.689 7.492 1.00 95.69 83 ALA A CA 1
ATOM 619 C C . ALA A 1 83 ? -11.605 -7.515 7.918 1.00 95.69 83 ALA A C 1
ATOM 621 O O . ALA A 1 83 ? -11.261 -7.567 9.099 1.00 95.69 83 ALA A O 1
ATOM 622 N N . ARG A 1 84 ? -10.928 -8.165 6.966 1.00 95.25 84 ARG A N 1
ATOM 623 C CA . ARG A 1 84 ? -9.723 -8.967 7.219 1.00 95.25 84 ARG A CA 1
ATOM 624 C C . ARG A 1 84 ? -8.534 -8.070 7.557 1.00 95.25 84 ARG A C 1
ATOM 626 O O . ARG A 1 84 ? -7.830 -8.344 8.525 1.00 95.25 84 ARG A O 1
ATOM 633 N N . LEU A 1 85 ? -8.379 -6.973 6.819 1.00 96.38 85 LEU A N 1
ATOM 634 C CA . LEU A 1 85 ? -7.377 -5.940 7.078 1.00 96.38 85 LEU A CA 1
ATOM 635 C C . LEU A 1 85 ? -7.623 -5.247 8.423 1.00 96.38 85 LEU A C 1
ATOM 637 O O . LEU A 1 85 ? -6.688 -5.092 9.203 1.00 96.38 85 LEU A O 1
ATOM 641 N N . GLY A 1 86 ? -8.879 -4.923 8.747 1.00 97.25 86 GLY A N 1
ATOM 642 C CA . GLY A 1 86 ? -9.246 -4.369 10.051 1.00 97.25 86 GLY A CA 1
ATOM 643 C C . GLY A 1 86 ? -8.833 -5.281 11.211 1.00 97.25 86 GLY A C 1
ATOM 644 O O . GLY A 1 86 ? -8.153 -4.837 12.133 1.00 97.25 86 GLY A O 1
ATOM 645 N N . ARG A 1 87 ? -9.142 -6.583 11.130 1.00 97.06 87 ARG A N 1
ATOM 646 C CA . ARG A 1 87 ? -8.729 -7.569 12.148 1.00 97.06 87 ARG A CA 1
ATOM 647 C C . ARG A 1 87 ? -7.213 -7.742 12.243 1.00 97.06 87 ARG A C 1
ATOM 649 O O . ARG A 1 87 ? -6.699 -7.918 13.344 1.00 97.06 87 ARG A O 1
ATOM 656 N N . LEU A 1 88 ? -6.497 -7.692 11.117 1.00 95.81 88 LEU A N 1
ATOM 657 C CA . LEU A 1 88 ? -5.032 -7.730 11.108 1.00 95.81 88 LEU A CA 1
ATOM 658 C C . LEU A 1 88 ? -4.456 -6.543 11.895 1.00 95.81 88 LEU A C 1
ATOM 660 O O . LEU A 1 88 ? -3.628 -6.742 12.783 1.00 95.81 88 LEU A O 1
ATOM 664 N N . LEU A 1 89 ? -4.935 -5.326 11.619 1.00 97.44 89 LEU A N 1
ATOM 665 C CA . LEU A 1 89 ? -4.530 -4.107 12.327 1.00 97.44 89 LEU A CA 1
ATOM 666 C C . LEU A 1 89 ? -4.841 -4.188 13.826 1.00 97.44 89 LEU A C 1
ATOM 668 O O . LEU A 1 89 ? -3.995 -3.846 14.653 1.00 97.44 89 LEU A O 1
ATOM 672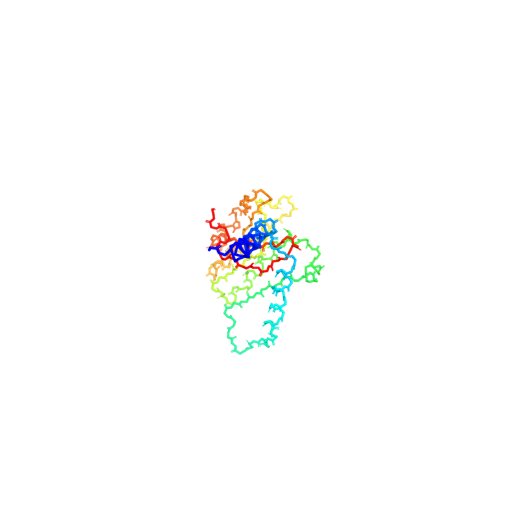 N N . GLU A 1 90 ? -6.014 -4.702 14.197 1.00 96.69 90 GLU A N 1
ATOM 673 C CA . GLU A 1 90 ? -6.366 -4.924 15.602 1.00 96.69 90 GLU A CA 1
ATOM 674 C C . GLU A 1 90 ? -5.432 -5.932 16.282 1.00 96.69 90 GLU A C 1
ATOM 676 O O . GLU A 1 90 ? -4.966 -5.676 17.392 1.00 96.69 90 GLU A O 1
ATOM 681 N N . GLY A 1 91 ? -5.110 -7.045 15.618 1.00 95.69 91 GLY A N 1
ATOM 682 C CA . GLY A 1 91 ? -4.200 -8.065 16.145 1.00 95.69 91 GLY A CA 1
ATOM 683 C C . GLY A 1 91 ? -2.775 -7.545 16.356 1.00 95.69 91 GLY A C 1
ATOM 684 O O . GLY A 1 91 ? -2.150 -7.834 17.378 1.00 95.69 91 GLY A O 1
ATOM 685 N N . MET A 1 92 ? -2.280 -6.699 15.446 1.00 95.44 92 MET A N 1
ATOM 686 C CA . MET A 1 92 ? -0.938 -6.106 15.544 1.00 95.44 92 MET A CA 1
ATOM 687 C C . MET A 1 92 ? -0.757 -5.187 16.763 1.00 95.44 92 MET A C 1
ATOM 689 O O . MET A 1 92 ? 0.375 -4.914 17.167 1.00 95.44 92 MET A O 1
ATOM 693 N N . ARG A 1 93 ? -1.844 -4.756 17.422 1.00 95.88 93 ARG A N 1
ATOM 694 C CA . ARG A 1 93 ? -1.780 -3.961 18.665 1.00 95.88 93 ARG A CA 1
ATOM 695 C C . ARG A 1 93 ? -1.030 -4.665 19.790 1.00 95.88 93 ARG A C 1
ATOM 697 O O . ARG A 1 93 ? -0.456 -3.983 20.634 1.00 95.88 93 ARG A O 1
ATOM 704 N N . ALA A 1 94 ? -1.023 -5.999 19.808 1.00 94.38 94 ALA A N 1
ATOM 705 C CA . ALA A 1 94 ? -0.283 -6.771 20.803 1.00 94.38 94 ALA A CA 1
ATOM 706 C C . ALA A 1 94 ? 1.239 -6.562 20.697 1.00 94.38 94 ALA A C 1
ATOM 708 O O . ALA A 1 94 ? 1.936 -6.622 21.706 1.00 94.38 94 ALA A O 1
ATOM 709 N N . VAL A 1 95 ? 1.736 -6.279 19.488 1.00 91.88 95 VAL A N 1
ATOM 710 C CA . VAL A 1 95 ? 3.167 -6.125 19.185 1.00 91.88 95 VAL A CA 1
ATOM 711 C C . VAL A 1 95 ? 3.622 -4.666 19.289 1.00 91.88 95 VAL A C 1
ATOM 713 O O . VAL A 1 95 ? 4.790 -4.416 19.562 1.00 91.88 95 VAL A O 1
ATOM 716 N N . LYS A 1 96 ? 2.699 -3.704 19.130 1.00 93.62 96 LYS A N 1
ATOM 717 C CA . LYS A 1 96 ? 2.968 -2.253 19.201 1.00 93.62 96 LYS A CA 1
ATOM 718 C C . LYS A 1 96 ? 4.131 -1.814 18.285 1.00 93.62 96 LYS A C 1
ATOM 720 O O . LYS A 1 96 ? 5.114 -1.261 18.780 1.00 93.62 96 LYS A O 1
ATOM 725 N N . PRO A 1 97 ? 4.051 -2.069 16.964 1.00 95.00 97 PRO A N 1
ATOM 726 C CA . PRO A 1 97 ? 5.046 -1.553 16.025 1.00 95.00 97 PRO A CA 1
ATOM 727 C C . PRO A 1 97 ? 5.135 -0.021 16.105 1.00 95.00 97 PRO A C 1
ATOM 729 O O . PRO A 1 97 ? 4.173 0.634 16.487 1.00 95.00 97 PRO A O 1
ATOM 732 N N . ALA A 1 98 ? 6.265 0.569 15.712 1.00 94.88 98 ALA A N 1
ATOM 733 C CA . ALA A 1 98 ? 6.399 2.031 15.696 1.00 94.88 98 ALA A CA 1
ATOM 734 C C . ALA A 1 98 ? 5.467 2.697 14.662 1.00 94.88 98 ALA A C 1
ATOM 736 O O . ALA A 1 98 ? 4.959 3.792 14.892 1.00 94.88 98 ALA A O 1
ATOM 737 N N . ALA A 1 99 ? 5.237 2.025 13.533 1.00 95.62 99 ALA A N 1
ATOM 738 C CA . ALA A 1 99 ? 4.292 2.397 12.487 1.00 95.62 99 ALA A CA 1
ATOM 739 C C . ALA A 1 99 ? 3.944 1.157 11.650 1.00 95.62 99 ALA A C 1
ATOM 741 O O . ALA A 1 99 ? 4.687 0.173 11.652 1.00 95.62 99 ALA A O 1
ATOM 742 N N . VAL A 1 100 ? 2.839 1.213 10.908 1.00 97.00 100 VAL A N 1
ATOM 743 C CA . VAL A 1 100 ? 2.465 0.187 9.923 1.00 97.00 100 VAL A CA 1
ATOM 744 C C . VAL A 1 100 ? 2.230 0.853 8.576 1.00 97.00 100 VAL A C 1
ATOM 746 O O . VAL A 1 100 ? 1.382 1.731 8.476 1.00 97.00 100 VAL A O 1
ATOM 749 N N . ALA A 1 101 ? 2.939 0.419 7.537 1.00 95.62 101 ALA A N 1
ATOM 750 C CA . ALA A 1 101 ? 2.642 0.797 6.158 1.00 95.62 101 ALA A CA 1
ATOM 751 C C . ALA A 1 101 ? 1.788 -0.295 5.501 1.00 95.62 101 ALA A C 1
ATOM 753 O O . ALA A 1 101 ? 2.174 -1.463 5.490 1.00 95.62 101 ALA A O 1
ATOM 754 N N . LEU A 1 102 ? 0.621 0.082 4.977 1.00 96.06 102 LEU A N 1
ATOM 755 C CA . LEU A 1 102 ? -0.290 -0.824 4.284 1.00 96.06 102 LEU A CA 1
ATOM 756 C C . LEU A 1 102 ? -0.214 -0.575 2.776 1.00 96.06 102 LEU A C 1
ATOM 758 O O . LEU A 1 102 ? -0.883 0.325 2.266 1.00 96.06 102 LEU A O 1
ATOM 762 N N . ASP A 1 103 ? 0.574 -1.395 2.077 1.00 93.69 103 ASP A N 1
ATOM 763 C CA . ASP A 1 103 ? 0.717 -1.363 0.615 1.00 93.69 103 ASP A CA 1
ATOM 764 C C . ASP A 1 103 ? -0.421 -2.113 -0.094 1.00 93.69 103 ASP A C 1
ATOM 766 O O . ASP A 1 103 ? -0.244 -3.158 -0.718 1.00 93.69 103 ASP A O 1
ATOM 770 N N . ILE A 1 104 ? -1.643 -1.608 0.093 1.00 92.00 104 ILE A N 1
ATOM 771 C CA . ILE A 1 104 ? -2.847 -2.080 -0.592 1.00 92.00 104 ILE A CA 1
ATOM 772 C C . IL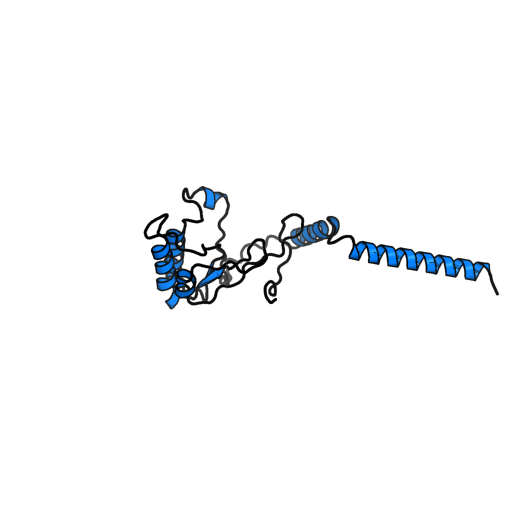E A 1 104 ? -3.600 -0.860 -1.102 1.00 92.00 104 ILE A C 1
ATOM 774 O O . ILE A 1 104 ? -3.914 0.056 -0.342 1.00 92.00 104 ILE A O 1
ATOM 778 N N . VAL A 1 105 ? -3.945 -0.877 -2.388 1.00 88.69 105 VAL A N 1
ATOM 779 C CA . VAL A 1 105 ? -4.724 0.197 -3.007 1.00 88.69 105 VAL A CA 1
ATOM 780 C C . VAL A 1 105 ? -6.168 0.143 -2.505 1.00 88.69 105 VAL A C 1
ATOM 782 O O . VAL A 1 105 ? -6.971 -0.678 -2.952 1.00 88.69 105 VAL A O 1
ATOM 785 N N . LEU A 1 106 ? -6.493 1.027 -1.563 1.00 94.12 106 LEU A N 1
ATOM 786 C CA . LEU A 1 106 ? -7.837 1.184 -1.007 1.00 94.12 106 LEU A CA 1
ATOM 787 C C . LEU A 1 106 ? -8.759 1.965 -1.962 1.00 94.12 106 LEU A C 1
ATOM 789 O O . LEU A 1 106 ? -8.277 2.756 -2.780 1.00 94.12 106 LEU A O 1
ATOM 793 N N . PRO A 1 107 ? -10.088 1.759 -1.886 1.00 93.56 107 PRO A N 1
ATOM 794 C CA . PRO A 1 107 ? -11.017 2.466 -2.752 1.00 93.56 107 PRO A CA 1
ATOM 795 C C . PRO A 1 107 ? -11.076 3.963 -2.422 1.00 93.56 107 PRO A C 1
ATOM 797 O O . PRO A 1 107 ? -10.828 4.400 -1.297 1.00 93.56 107 PRO A O 1
ATOM 800 N N . ASP A 1 108 ? -11.436 4.752 -3.431 1.00 94.00 108 ASP A N 1
ATOM 801 C CA . ASP A 1 108 ? -11.629 6.203 -3.358 1.00 94.00 108 ASP A CA 1
ATOM 802 C C . ASP A 1 108 ? -13.011 6.597 -2.810 1.00 94.00 108 ASP A C 1
ATOM 804 O O . ASP A 1 108 ? -13.234 7.745 -2.424 1.00 94.00 108 ASP A O 1
ATOM 808 N N . ARG A 1 109 ? -13.935 5.636 -2.752 1.00 94.44 109 ARG A N 1
ATOM 809 C CA . ARG A 1 109 ? -15.335 5.795 -2.348 1.00 94.44 109 ARG A CA 1
ATOM 810 C C . ARG A 1 109 ? -15.792 4.659 -1.441 1.00 94.44 109 ARG A C 1
ATOM 812 O O . ARG A 1 109 ? -15.143 3.620 -1.357 1.00 94.44 109 ARG A O 1
ATOM 819 N N . SER A 1 110 ? -16.939 4.870 -0.808 1.00 95.25 110 SER A N 1
ATOM 820 C CA . SER A 1 110 ? -17.596 3.886 0.050 1.00 95.25 110 SER A CA 1
ATOM 821 C C . SER A 1 110 ? -18.058 2.654 -0.728 1.00 95.25 110 SER A C 1
ATOM 823 O O . SER A 1 110 ? -18.589 2.778 -1.836 1.00 95.25 110 SER A O 1
ATOM 825 N N . TYR A 1 111 ? -17.867 1.472 -0.139 1.00 95.38 111 TYR A N 1
ATOM 826 C CA . TYR A 1 111 ? -18.372 0.190 -0.643 1.00 95.38 111 TYR A CA 1
ATOM 827 C C . TYR A 1 111 ? -19.603 -0.302 0.136 1.00 95.38 111 TYR A C 1
ATOM 829 O O . TYR A 1 111 ? -20.077 -1.412 -0.100 1.00 95.38 111 TYR A O 1
ATOM 837 N N . GLU A 1 112 ? -20.178 0.531 1.007 1.00 94.12 112 GLU A N 1
ATOM 838 C CA . GLU A 1 112 ? -21.353 0.200 1.824 1.00 94.12 112 GLU A CA 1
ATOM 839 C C . GLU A 1 112 ? -22.570 -0.234 0.983 1.00 94.12 112 GLU A C 1
ATOM 841 O O . GLU A 1 112 ? -23.335 -1.106 1.385 1.00 94.12 112 GLU A O 1
ATOM 846 N N . GLY A 1 113 ? -22.723 0.323 -0.224 1.00 93.62 113 GLY A N 1
ATOM 847 C CA . GLY A 1 113 ? -23.770 -0.074 -1.174 1.00 93.62 113 GLY A CA 1
ATOM 848 C C . GLY A 1 113 ? -23.523 -1.412 -1.888 1.00 93.62 113 GLY A C 1
ATOM 849 O O . GLY A 1 113 ? -24.420 -1.903 -2.567 1.00 93.62 113 GLY A O 1
ATOM 850 N N . VAL A 1 114 ? -22.323 -1.988 -1.762 1.00 92.19 114 VAL A N 1
ATOM 851 C CA . VAL A 1 114 ? -21.943 -3.290 -2.340 1.00 92.19 114 VAL A CA 1
ATOM 852 C C . VAL A 1 114 ? -22.011 -4.376 -1.270 1.00 92.19 114 VAL A C 1
ATOM 854 O O . VAL A 1 114 ? -22.665 -5.397 -1.468 1.00 92.19 114 VAL A O 1
ATOM 857 N N . VAL A 1 115 ? -21.350 -4.150 -0.131 1.00 94.00 115 VAL A N 1
ATOM 858 C CA . VAL A 1 115 ? -21.394 -5.035 1.037 1.00 94.00 115 VAL A CA 1
ATOM 859 C C . VAL A 1 115 ? -21.598 -4.174 2.286 1.00 94.00 115 VAL A C 1
ATOM 861 O O . VAL A 1 115 ? -20.689 -3.426 2.658 1.00 94.00 115 VAL A O 1
ATOM 864 N N . PRO A 1 116 ? -22.754 -4.284 2.961 1.00 96.00 116 PRO A N 1
ATOM 865 C CA . PRO A 1 116 ? -23.012 -3.526 4.178 1.00 96.00 116 PRO A CA 1
ATOM 866 C C . PRO A 1 116 ? -21.991 -3.810 5.288 1.00 96.00 116 PRO A C 1
ATOM 868 O O . PRO A 1 116 ? 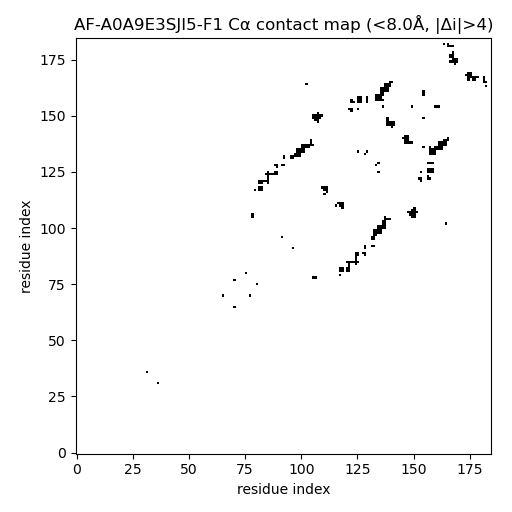-21.616 -4.958 5.537 1.00 96.00 116 PRO A O 1
ATOM 871 N N . GLY A 1 117 ? -21.552 -2.761 5.979 1.00 96.38 117 GLY A N 1
ATOM 872 C CA . GLY A 1 117 ? -20.596 -2.797 7.082 1.00 96.38 117 GLY A CA 1
ATOM 873 C C . GLY A 1 117 ? -19.133 -2.959 6.668 1.00 96.38 117 GLY A C 1
ATOM 874 O O . GLY A 1 117 ? -18.264 -3.022 7.544 1.00 96.38 117 GLY A O 1
ATOM 875 N N . LEU A 1 118 ? -18.833 -3.025 5.369 1.00 95.69 118 LEU A N 1
ATOM 876 C CA . LEU A 1 118 ? -17.486 -3.303 4.879 1.00 95.69 118 LEU A CA 1
ATOM 877 C C . LEU A 1 118 ? -16.510 -2.170 5.220 1.00 95.69 118 LEU A C 1
ATOM 879 O O . LEU A 1 118 ? -15.454 -2.415 5.811 1.00 95.69 118 LEU A O 1
ATOM 883 N N . ASP A 1 119 ? -16.898 -0.928 4.933 1.00 97.31 119 ASP A N 1
ATOM 884 C CA . ASP A 1 119 ? -16.087 0.253 5.239 1.00 97.31 119 ASP A CA 1
ATOM 885 C C . ASP A 1 119 ? -15.927 0.418 6.753 1.00 97.31 119 ASP A C 1
ATOM 887 O O . ASP A 1 119 ? -14.827 0.656 7.260 1.00 97.31 119 ASP A O 1
ATOM 891 N N . ALA A 1 120 ? -17.023 0.214 7.493 1.00 97.62 120 ALA A N 1
ATOM 892 C CA . ALA A 1 120 ? -17.037 0.293 8.948 1.00 97.62 120 ALA A CA 1
ATOM 893 C C . ALA A 1 120 ? -16.071 -0.713 9.594 1.00 97.62 120 ALA A C 1
ATOM 895 O O . ALA A 1 120 ? -15.465 -0.407 10.623 1.00 97.62 120 ALA A O 1
ATOM 896 N N . ALA A 1 121 ? -15.891 -1.896 8.998 1.00 97.88 121 ALA A N 1
ATOM 897 C CA . ALA A 1 121 ? -14.971 -2.907 9.505 1.00 97.88 121 ALA A CA 1
ATOM 898 C C . ALA A 1 121 ? -13.499 -2.473 9.396 1.00 97.88 121 ALA A C 1
ATOM 900 O O . ALA A 1 121 ? -12.741 -2.653 10.352 1.00 97.88 121 ALA A O 1
ATOM 901 N N . LEU A 1 122 ? -13.095 -1.854 8.280 1.00 98.00 122 LEU A N 1
ATOM 902 C CA . LEU A 1 122 ? -11.733 -1.326 8.137 1.00 98.00 122 LEU A CA 1
ATOM 903 C C . LEU A 1 122 ? -11.515 -0.079 9.002 1.00 98.00 122 LEU A C 1
ATOM 905 O O . LEU A 1 122 ? -10.502 0.009 9.697 1.00 98.00 122 LEU A O 1
ATOM 909 N N . VAL A 1 123 ? -12.476 0.854 9.014 1.00 98.38 123 VAL A N 1
ATOM 910 C CA . VAL A 1 123 ? -12.422 2.052 9.872 1.00 98.38 123 VAL A CA 1
ATOM 911 C C . VAL A 1 123 ? -12.258 1.657 11.335 1.00 98.38 123 VAL A C 1
ATOM 913 O O . VAL A 1 123 ? -11.415 2.226 12.024 1.00 98.38 123 VAL A O 1
ATOM 916 N N . ARG A 1 124 ? -13.015 0.660 11.811 1.00 98.19 124 ARG A N 1
ATOM 917 C CA . ARG A 1 124 ? -12.883 0.148 13.179 1.00 98.19 124 ARG A CA 1
ATOM 918 C C . ARG A 1 124 ? -11.456 -0.304 13.459 1.00 98.19 124 ARG A C 1
ATOM 920 O O . ARG A 1 124 ? -10.886 0.157 14.442 1.00 98.19 124 ARG A O 1
ATOM 927 N N . GLY A 1 125 ? -10.880 -1.136 12.593 1.00 97.94 125 GLY A N 1
ATOM 928 C CA . GLY A 1 125 ? -9.527 -1.641 12.804 1.00 97.94 125 GLY A CA 1
ATOM 929 C C . GLY A 1 125 ? -8.487 -0.526 12.877 1.00 97.94 125 GLY A C 1
ATOM 930 O O . GLY A 1 125 ? -7.706 -0.490 13.825 1.00 97.94 125 GLY A O 1
ATOM 931 N N . LEU A 1 126 ? -8.556 0.437 11.951 1.00 98.25 126 LEU A N 1
ATOM 932 C CA . LEU A 1 126 ? -7.682 1.614 11.923 1.00 98.25 126 LEU A CA 1
ATOM 933 C C . LEU A 1 126 ? -7.824 2.476 13.189 1.00 98.25 126 LEU A C 1
ATOM 935 O O . LEU A 1 126 ? -6.827 2.824 13.818 1.00 98.25 126 LEU A O 1
ATOM 939 N N . VAL A 1 127 ? -9.054 2.790 13.613 1.00 97.94 127 VAL A N 1
ATOM 940 C CA . VAL A 1 127 ? -9.296 3.599 14.822 1.00 97.94 127 VAL A CA 1
ATOM 941 C C . VAL A 1 127 ? -8.830 2.865 16.080 1.00 97.94 127 VAL A C 1
ATOM 943 O O . VAL A 1 127 ? -8.208 3.468 16.954 1.00 97.94 127 VAL A O 1
ATOM 946 N N . MET A 1 128 ? -9.112 1.565 16.185 1.00 96.88 128 MET A N 1
ATOM 947 C CA . MET A 1 128 ? -8.735 0.758 17.347 1.00 96.88 128 MET A CA 1
ATOM 948 C C . MET A 1 128 ? -7.223 0.554 17.449 1.00 96.88 128 MET A C 1
ATOM 950 O O . MET A 1 128 ? -6.703 0.459 18.563 1.00 96.88 128 MET A O 1
ATOM 954 N N . SER A 1 129 ? -6.504 0.502 16.324 1.00 97.44 129 SER A N 1
ATOM 955 C CA . SER A 1 129 ? -5.047 0.367 16.312 1.00 97.44 129 SER A CA 1
ATOM 956 C C . SER A 1 129 ? -4.301 1.692 16.462 1.00 97.44 129 SER A C 1
ATOM 958 O O . SER A 1 129 ? -3.175 1.685 16.958 1.00 97.44 129 SER A O 1
ATOM 960 N N . ARG A 1 130 ? -4.929 2.828 16.132 1.00 95.25 130 ARG A N 1
ATOM 961 C CA . ARG A 1 130 ? -4.299 4.161 16.095 1.00 95.25 130 ARG A CA 1
ATOM 962 C C . ARG A 1 130 ? -3.568 4.570 17.375 1.00 95.25 130 ARG A C 1
ATOM 964 O O . ARG A 1 130 ? -2.538 5.229 17.306 1.00 95.25 130 ARG A O 1
ATOM 971 N N . ALA A 1 131 ? -4.098 4.205 18.544 1.00 93.50 131 ALA A N 1
ATOM 972 C CA . ALA A 1 131 ? -3.464 4.521 19.828 1.00 93.50 131 ALA A CA 1
ATOM 973 C C . ALA A 1 131 ? -2.181 3.708 20.085 1.00 93.50 131 ALA A C 1
ATOM 975 O O . ALA A 1 131 ? -1.359 4.109 20.904 1.00 93.50 131 ALA A O 1
ATOM 976 N N . ALA A 1 132 ? -2.027 2.558 19.423 1.00 96.44 132 ALA A N 1
ATOM 977 C CA . ALA A 1 132 ? -0.823 1.740 19.499 1.00 96.44 132 ALA A CA 1
ATOM 978 C C . ALA A 1 132 ? 0.199 2.144 18.429 1.00 96.44 132 ALA A C 1
ATOM 980 O O . ALA A 1 132 ? 1.389 2.148 18.723 1.00 96.44 132 ALA A O 1
ATOM 981 N N . PHE A 1 133 ? -0.260 2.473 17.217 1.00 97.00 133 PHE A N 1
ATOM 982 C CA . PHE A 1 133 ? 0.600 2.875 16.108 1.00 97.00 133 PHE A CA 1
ATOM 983 C C . PHE A 1 133 ? -0.160 3.643 15.016 1.00 97.00 133 PHE A C 1
ATOM 985 O O . PHE A 1 133 ? -1.326 3.336 14.743 1.00 97.00 133 PHE A O 1
ATOM 992 N N . PRO A 1 134 ? 0.493 4.601 14.334 1.00 97.25 134 PRO A N 1
ATOM 993 C CA . PRO A 1 134 ? -0.036 5.185 13.111 1.00 97.25 134 PRO A CA 1
ATOM 994 C C . PRO A 1 134 ? -0.005 4.168 11.964 1.00 97.25 134 PRO A C 1
ATOM 996 O O . PRO A 1 134 ? 0.942 3.389 11.826 1.00 97.25 134 PRO A O 1
ATOM 999 N N . THR A 1 135 ? -1.031 4.202 11.113 1.00 98.12 135 THR A N 1
ATOM 1000 C CA . THR A 1 135 ? -1.062 3.441 9.859 1.00 98.12 135 THR A CA 1
ATOM 1001 C C . THR A 1 135 ? -0.873 4.390 8.680 1.00 98.12 135 THR A C 1
ATOM 1003 O O . THR A 1 135 ? -1.598 5.372 8.547 1.00 98.12 135 THR A O 1
ATOM 1006 N N . ILE A 1 136 ? 0.096 4.098 7.822 1.00 96.75 136 ILE A N 1
ATOM 1007 C CA . ILE A 1 136 ? 0.364 4.814 6.576 1.00 96.75 136 ILE A CA 1
ATOM 1008 C C . ILE A 1 136 ? -0.322 4.030 5.464 1.00 96.75 136 ILE A C 1
ATOM 1010 O O . ILE A 1 136 ? 0.005 2.868 5.218 1.00 96.75 136 ILE A O 1
ATOM 1014 N N . LEU A 1 137 ? -1.306 4.648 4.819 1.00 96.69 137 LEU A N 1
ATOM 1015 C CA . LEU A 1 137 ? -2.031 4.030 3.713 1.00 96.69 137 LEU A CA 1
ATOM 1016 C C . LEU A 1 137 ? -1.294 4.320 2.409 1.00 96.69 137 LEU A C 1
ATOM 1018 O O . LEU A 1 137 ? -0.994 5.482 2.124 1.00 96.69 137 LEU A O 1
ATOM 1022 N N . ALA A 1 138 ? -1.020 3.280 1.626 1.00 93.94 138 ALA A N 1
ATOM 1023 C CA . ALA A 1 138 ? -0.408 3.449 0.321 1.00 93.94 138 ALA A CA 1
ATOM 1024 C C . ALA A 1 138 ? -1.337 4.198 -0.637 1.00 93.94 138 ALA A C 1
ATOM 1026 O O . ALA A 1 138 ? -2.494 3.828 -0.855 1.00 93.94 138 ALA A O 1
ATOM 1027 N N . GLN A 1 139 ? -0.792 5.251 -1.229 1.00 91.81 139 GLN A N 1
ATOM 1028 C CA . GLN A 1 139 ? -1.395 6.033 -2.287 1.00 91.81 139 GLN A CA 1
ATOM 1029 C C . GLN A 1 139 ? -0.611 5.814 -3.580 1.00 91.81 139 GLN A C 1
ATOM 1031 O O . GLN A 1 139 ? 0.617 5.772 -3.585 1.00 91.81 139 GLN A O 1
ATOM 1036 N N . THR A 1 140 ? -1.326 5.695 -4.692 1.00 90.75 140 THR A N 1
ATOM 1037 C CA . THR A 1 140 ? -0.735 5.531 -6.023 1.00 90.75 140 THR A CA 1
ATOM 1038 C C . THR A 1 140 ? -1.247 6.617 -6.970 1.00 90.75 140 THR A C 1
ATOM 1040 O O . THR A 1 140 ? -2.053 7.466 -6.575 1.00 90.75 140 THR A O 1
ATOM 1043 N N . VAL A 1 141 ? -0.780 6.603 -8.213 1.00 89.44 141 VAL A N 1
ATOM 1044 C CA . VAL A 1 141 ? -1.271 7.472 -9.286 1.00 89.44 141 VAL A CA 1
ATOM 1045 C C . VAL A 1 141 ? -2.181 6.694 -10.236 1.00 89.44 141 VAL A C 1
ATOM 1047 O O . VAL A 1 141 ? -2.082 5.474 -10.349 1.00 89.44 141 VAL A O 1
ATOM 1050 N N . ASP A 1 142 ? -3.113 7.389 -10.879 1.00 86.25 142 ASP A N 1
ATOM 1051 C CA . ASP A 1 142 ? -3.900 6.835 -11.978 1.00 86.25 142 ASP A CA 1
ATOM 1052 C C . ASP A 1 142 ? -3.097 6.799 -13.292 1.00 86.25 142 ASP A C 1
ATOM 1054 O O . ASP A 1 142 ? -1.942 7.223 -13.359 1.00 86.25 142 ASP A O 1
ATOM 1058 N N . GLU A 1 143 ? -3.718 6.293 -14.359 1.00 83.00 143 GLU A N 1
ATOM 1059 C CA . GLU A 1 143 ? -3.115 6.218 -15.700 1.00 83.00 143 GLU A CA 1
ATOM 1060 C C . GLU A 1 143 ? -2.716 7.596 -16.260 1.00 83.00 143 GLU A C 1
ATOM 1062 O O . GLU A 1 143 ? -1.832 7.689 -17.109 1.00 83.00 143 GLU A O 1
ATOM 1067 N N . GLY A 1 144 ? -3.345 8.672 -15.779 1.00 83.88 144 GLY A N 1
ATOM 1068 C CA . GLY A 1 144 ? -3.028 10.054 -16.135 1.00 83.88 144 GLY A CA 1
ATOM 1069 C C . GLY A 1 144 ? -1.955 10.690 -15.247 1.00 83.88 144 GLY A C 1
ATOM 1070 O O . GLY A 1 144 ? -1.692 11.884 -15.386 1.00 83.88 144 GLY A O 1
ATOM 1071 N N . GLY A 1 145 ? -1.359 9.933 -14.320 1.00 83.50 145 GLY A N 1
ATOM 1072 C CA . GLY A 1 145 ? -0.364 10.426 -13.370 1.00 83.50 145 GLY A CA 1
ATOM 1073 C C . GLY A 1 145 ? -0.948 11.276 -12.239 1.00 83.50 145 GLY A C 1
ATOM 1074 O O . GLY A 1 145 ? -0.194 11.902 -11.496 1.00 83.50 145 GLY A O 1
ATOM 1075 N N . ARG A 1 146 ? -2.276 11.325 -12.080 1.00 86.94 146 ARG A N 1
ATOM 1076 C CA . ARG A 1 146 ? -2.912 12.061 -10.984 1.00 86.94 146 ARG A CA 1
ATOM 1077 C C . ARG A 1 146 ? -2.969 11.202 -9.736 1.00 86.94 146 ARG A C 1
ATOM 1079 O O . ARG A 1 146 ? -3.168 9.994 -9.804 1.00 86.94 146 ARG A O 1
ATOM 1086 N N . HIS A 1 147 ? -2.881 11.838 -8.575 1.00 86.50 147 HIS A N 1
ATOM 1087 C CA . HIS A 1 147 ? -3.022 11.145 -7.299 1.00 86.50 147 HIS A CA 1
ATOM 1088 C C . HIS A 1 147 ? -4.379 10.453 -7.199 1.00 86.50 147 HIS A C 1
ATOM 1090 O O . HIS A 1 147 ? -5.432 11.095 -7.274 1.00 86.50 147 HIS A O 1
ATOM 1096 N N . ARG A 1 148 ? -4.354 9.139 -6.978 1.00 89.75 148 ARG A N 1
ATOM 1097 C CA . ARG A 1 148 ? -5.558 8.376 -6.687 1.00 89.75 148 ARG A CA 1
ATOM 1098 C C . ARG A 1 148 ? -5.962 8.659 -5.249 1.00 89.75 148 ARG A C 1
ATOM 1100 O O . ARG A 1 148 ? -5.209 8.388 -4.317 1.00 89.75 148 ARG A O 1
ATOM 1107 N N . THR A 1 149 ? -7.131 9.248 -5.049 1.00 91.56 149 THR A N 1
ATOM 1108 C CA . THR A 1 149 ? -7.635 9.534 -3.703 1.00 91.56 149 THR A CA 1
ATOM 1109 C C . THR A 1 149 ? -7.999 8.245 -2.976 1.00 91.56 149 THR A C 1
ATOM 1111 O O . THR A 1 149 ? -8.496 7.304 -3.587 1.00 91.56 149 THR A O 1
ATOM 1114 N N . ILE A 1 150 ? -7.795 8.223 -1.662 1.00 95.00 150 ILE A N 1
ATOM 1115 C CA . ILE A 1 150 ? -8.306 7.175 -0.773 1.00 95.00 150 ILE A CA 1
ATOM 1116 C C . ILE A 1 150 ? -9.570 7.720 -0.110 1.00 95.00 150 ILE A C 1
ATOM 1118 O O . ILE A 1 150 ? -9.625 8.910 0.213 1.00 95.00 150 ILE A O 1
ATOM 1122 N N . HIS A 1 151 ? -10.573 6.869 0.115 1.00 95.94 151 HIS A N 1
ATOM 1123 C CA . HIS A 1 151 ? -11.796 7.262 0.806 1.00 95.94 151 HIS A CA 1
ATOM 1124 C C . HIS A 1 151 ? -11.459 8.017 2.117 1.00 95.94 151 HIS A C 1
ATOM 1126 O O . HIS A 1 151 ? -10.781 7.462 2.990 1.00 95.94 151 HIS A O 1
ATOM 1132 N N . PRO A 1 152 ? -11.953 9.263 2.303 1.00 95.94 152 PRO A N 1
ATOM 1133 C CA . PRO A 1 152 ? -11.574 10.113 3.438 1.00 95.94 152 PRO A CA 1
ATOM 1134 C C . PRO A 1 152 ? -11.755 9.502 4.834 1.00 95.94 152 PRO A C 1
ATOM 1136 O O . PRO A 1 152 ? -11.015 9.851 5.757 1.00 95.94 152 PRO A O 1
ATOM 1139 N N . ALA A 1 153 ? -12.713 8.582 5.000 1.00 96.56 153 ALA A N 1
ATOM 1140 C CA . ALA A 1 153 ? -12.947 7.889 6.262 1.00 96.56 153 ALA A CA 1
ATOM 1141 C C . ALA A 1 153 ? -11.743 7.025 6.674 1.00 96.56 153 ALA A C 1
ATOM 1143 O O . ALA A 1 153 ? -11.352 7.041 7.841 1.00 96.56 153 ALA A O 1
ATOM 1144 N N . PHE A 1 154 ? -11.106 6.333 5.724 1.00 97.62 154 PHE A N 1
ATOM 1145 C CA . PHE A 1 154 ? -9.924 5.513 5.999 1.00 97.62 154 PHE A CA 1
ATOM 1146 C C . PHE A 1 154 ? -8.713 6.377 6.340 1.00 97.62 154 PHE A C 1
ATOM 1148 O O . PHE A 1 154 ? -8.047 6.123 7.339 1.00 97.62 154 PHE A O 1
ATOM 1155 N N . VAL A 1 155 ? -8.477 7.444 5.570 1.00 96.50 155 VAL A N 1
ATOM 1156 C CA . VAL A 1 155 ? -7.369 8.384 5.819 1.00 96.50 155 VAL A CA 1
ATOM 1157 C C . VAL A 1 155 ? -7.489 9.009 7.209 1.00 96.50 155 VAL A C 1
ATOM 1159 O O . VAL A 1 155 ? -6.532 9.031 7.978 1.00 96.50 155 VAL A O 1
ATOM 1162 N N . SER A 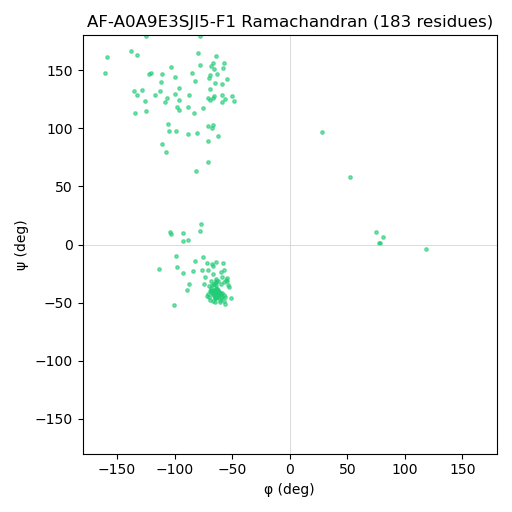1 156 ? -8.694 9.449 7.573 1.00 95.94 156 SER A N 1
ATOM 1163 C CA . SER A 1 156 ? -8.956 10.057 8.882 1.00 95.94 156 SER A CA 1
ATOM 1164 C C . SER A 1 156 ? -8.784 9.066 10.041 1.00 95.94 156 SER A C 1
ATOM 1166 O O . SER A 1 156 ? -8.338 9.449 11.129 1.00 95.94 156 SER A O 1
ATOM 1168 N N . ALA A 1 157 ? -9.121 7.792 9.818 1.00 97.56 157 ALA A N 1
ATOM 1169 C CA . ALA A 1 157 ? -8.998 6.722 10.803 1.00 97.56 157 ALA A CA 1
ATOM 1170 C C . ALA A 1 157 ? -7.547 6.260 11.025 1.00 97.56 157 ALA A C 1
ATOM 1172 O O . ALA A 1 157 ? -7.191 5.924 12.152 1.00 97.56 157 ALA A O 1
ATOM 1173 N N . ALA A 1 158 ? -6.711 6.273 9.982 1.00 96.44 158 ALA A N 1
ATOM 1174 C CA . ALA A 1 158 ? -5.362 5.701 9.989 1.00 96.44 158 ALA A CA 1
ATOM 1175 C C . ALA A 1 158 ? -4.367 6.425 10.916 1.00 96.44 158 ALA A C 1
ATOM 1177 O O . ALA A 1 158 ? -3.415 5.827 11.417 1.00 96.44 158 ALA A O 1
ATOM 1178 N N . GLY A 1 159 ? -4.602 7.711 11.187 1.00 90.06 159 GLY A N 1
ATOM 1179 C CA . GLY A 1 159 ? -3.804 8.495 12.132 1.00 90.06 159 GLY A CA 1
ATOM 1180 C C . GLY A 1 159 ? -2.455 8.992 11.615 1.00 90.06 159 GLY A C 1
ATOM 1181 O O . GLY A 1 159 ? -1.769 9.686 12.360 1.00 90.06 159 GLY A O 1
ATOM 1182 N N . ALA A 1 160 ? -2.118 8.707 10.359 1.00 93.88 160 ALA A N 1
ATOM 1183 C CA . ALA A 1 160 ? -1.049 9.347 9.605 1.00 93.88 160 ALA A CA 1
ATOM 1184 C C . ALA A 1 160 ? -1.552 9.749 8.211 1.00 93.88 160 ALA A C 1
ATOM 1186 O O . ALA A 1 160 ? -2.593 9.275 7.749 1.00 93.88 160 ALA A O 1
ATOM 1187 N N . GLY A 1 161 ? -0.813 10.645 7.555 1.00 92.69 161 GLY A N 1
ATOM 1188 C CA . GLY A 1 161 ? -1.046 10.955 6.148 1.00 92.69 161 GLY A CA 1
ATOM 1189 C C . GLY A 1 161 ? -0.746 9.741 5.255 1.00 92.69 161 GLY A C 1
ATOM 1190 O O . GLY A 1 161 ? 0.099 8.918 5.622 1.00 92.69 161 GLY A O 1
ATOM 1191 N N . PRO A 1 162 ? -1.416 9.609 4.097 1.00 94.12 162 PRO A N 1
ATOM 1192 C CA . PRO A 1 162 ? -1.045 8.617 3.094 1.00 94.12 162 PRO A CA 1
ATOM 1193 C C . PRO A 1 162 ? 0.401 8.806 2.621 1.00 94.12 162 PRO A C 1
ATOM 1195 O O . PRO A 1 162 ? 0.921 9.923 2.632 1.00 94.12 162 PRO A O 1
ATOM 1198 N N . GLY A 1 163 ? 1.031 7.715 2.192 1.00 90.94 163 GLY A N 1
ATOM 1199 C CA . GLY A 1 163 ? 2.373 7.718 1.607 1.00 90.94 163 GLY A CA 1
ATOM 1200 C C . GLY A 1 163 ? 2.350 7.153 0.192 1.00 90.94 163 GLY A C 1
ATOM 1201 O O . GLY A 1 163 ? 1.548 6.267 -0.102 1.00 90.94 163 GLY A O 1
ATOM 1202 N N . TYR A 1 164 ? 3.217 7.650 -0.688 1.00 89.56 164 TYR A N 1
ATOM 1203 C CA . TYR A 1 1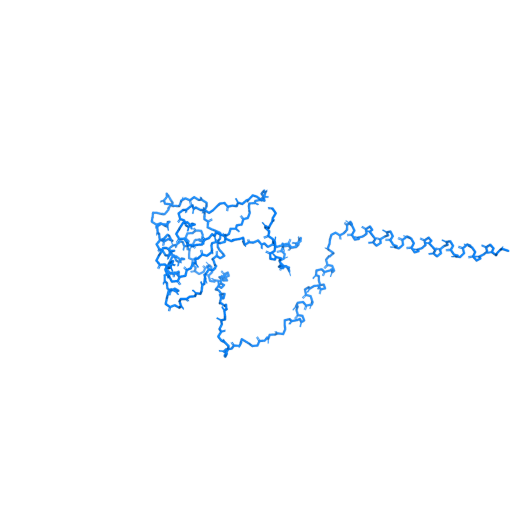64 ? 3.304 7.139 -2.053 1.00 89.56 164 TYR A CA 1
ATOM 1204 C C . TYR A 1 164 ? 3.909 5.734 -2.092 1.00 89.56 164 TYR A C 1
ATOM 1206 O O . TYR A 1 164 ? 5.015 5.510 -1.608 1.00 89.56 164 TYR A O 1
ATOM 1214 N N . ALA A 1 165 ? 3.186 4.808 -2.718 1.00 88.88 165 ALA A N 1
ATOM 1215 C CA . ALA A 1 165 ? 3.684 3.503 -3.134 1.00 88.88 165 ALA A CA 1
ATOM 1216 C C . ALA A 1 165 ? 3.825 3.518 -4.660 1.00 88.88 165 ALA A C 1
ATOM 1218 O O . ALA A 1 165 ? 2.934 3.097 -5.406 1.00 88.88 165 ALA A O 1
ATOM 1219 N N . LEU A 1 166 ? 4.921 4.120 -5.118 1.00 88.44 166 LEU A N 1
ATOM 1220 C CA . LEU A 1 166 ? 5.254 4.265 -6.531 1.00 88.44 166 LEU A CA 1
ATOM 1221 C C . LEU A 1 166 ? 6.465 3.404 -6.866 1.00 88.44 166 LEU A C 1
ATOM 1223 O O . LEU A 1 166 ? 7.375 3.240 -6.055 1.00 88.44 166 LEU A O 1
ATOM 1227 N N . TRP A 1 167 ? 6.476 2.885 -8.090 1.00 86.81 167 TRP A N 1
ATOM 1228 C CA . TRP A 1 167 ? 7.545 2.039 -8.595 1.00 86.81 167 TRP A CA 1
ATOM 1229 C C . TRP A 1 167 ? 8.034 2.572 -9.937 1.00 86.81 167 TRP A C 1
ATOM 1231 O O . TRP A 1 167 ? 7.225 2.863 -10.818 1.00 86.81 167 TRP A O 1
ATOM 1241 N N . ASP A 1 168 ? 9.354 2.675 -10.095 1.00 86.44 168 ASP A N 1
ATOM 1242 C CA . ASP A 1 168 ? 9.979 2.934 -11.392 1.00 86.44 168 ASP A CA 1
ATOM 1243 C C . ASP A 1 168 ? 10.059 1.610 -12.164 1.00 86.44 168 ASP A C 1
ATOM 1245 O O . ASP A 1 168 ? 10.921 0.758 -11.917 1.00 86.44 168 ASP A O 1
ATOM 1249 N N . VAL A 1 169 ? 9.065 1.394 -13.023 1.00 88.00 169 VAL A N 1
ATOM 1250 C CA . VAL A 1 169 ? 8.906 0.161 -13.794 1.00 88.00 169 VAL A CA 1
ATOM 1251 C C . VAL A 1 169 ? 9.681 0.297 -15.104 1.00 88.00 169 VAL A C 1
ATOM 1253 O O . VAL A 1 169 ? 9.365 1.151 -15.932 1.00 88.00 169 VAL A O 1
ATOM 1256 N N . ASP A 1 170 ? 10.676 -0.568 -15.323 1.00 87.19 170 ASP A N 1
ATOM 1257 C CA . ASP A 1 170 ? 11.403 -0.608 -16.596 1.00 87.19 170 ASP A CA 1
ATOM 1258 C C . ASP A 1 170 ? 10.468 -1.008 -17.763 1.00 87.19 170 ASP A C 1
ATOM 1260 O O . ASP A 1 170 ? 9.427 -1.631 -17.543 1.00 87.19 170 ASP A O 1
ATOM 1264 N N . PRO A 1 171 ? 10.844 -0.757 -19.035 1.00 85.50 171 PRO A N 1
ATOM 1265 C CA . PRO A 1 171 ? 9.995 -1.061 -20.197 1.00 85.50 171 PRO A CA 1
ATOM 1266 C C . PRO A 1 171 ? 9.560 -2.531 -20.362 1.00 85.50 171 PRO A C 1
ATOM 1268 O O . PRO A 1 171 ? 8.665 -2.818 -21.148 1.00 85.50 171 PRO A O 1
ATOM 1271 N N . ASP A 1 172 ? 10.209 -3.477 -19.678 1.00 86.56 172 ASP A N 1
ATOM 1272 C CA . ASP A 1 172 ? 9.827 -4.898 -19.615 1.00 86.56 172 ASP A CA 1
ATOM 1273 C C . ASP A 1 172 ? 8.917 -5.240 -18.424 1.00 86.56 172 ASP A C 1
ATOM 1275 O O . ASP A 1 172 ? 8.677 -6.415 -18.157 1.00 86.56 172 ASP A O 1
ATOM 1279 N N . GLY A 1 173 ? 8.405 -4.241 -17.702 1.0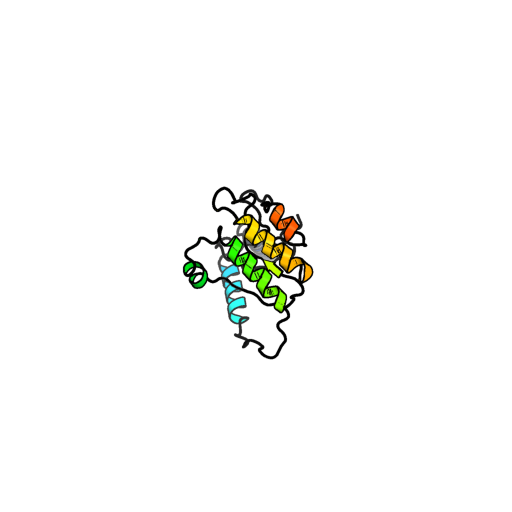0 87.50 173 GLY A N 1
ATOM 1280 C CA . GLY A 1 173 ? 7.485 -4.435 -16.582 1.00 87.50 173 GLY A CA 1
ATOM 1281 C C . GLY A 1 173 ? 8.162 -4.804 -15.260 1.00 87.50 173 GLY A C 1
ATOM 1282 O O . GLY A 1 173 ? 7.474 -5.114 -14.290 1.00 87.50 173 GLY A O 1
ATOM 1283 N N . VAL A 1 174 ? 9.496 -4.794 -15.198 1.00 89.88 174 VAL A N 1
ATOM 1284 C CA . VAL A 1 174 ? 10.253 -5.201 -14.008 1.00 89.88 174 VAL A CA 1
ATOM 1285 C C . VAL A 1 174 ? 10.704 -3.972 -13.225 1.00 89.88 174 VAL A C 1
ATOM 1287 O O . VAL A 1 174 ? 11.324 -3.061 -13.767 1.00 89.88 174 VAL A O 1
ATOM 1290 N N . VAL A 1 175 ? 10.442 -3.968 -11.920 1.00 89.69 175 VAL A N 1
ATOM 1291 C CA . VAL A 1 175 ? 10.967 -2.955 -10.998 1.00 89.69 175 VAL A CA 1
ATOM 1292 C C . VAL A 1 175 ? 12.382 -3.356 -10.588 1.00 89.69 175 VAL A C 1
ATOM 1294 O O . VAL A 1 175 ? 12.576 -4.367 -9.912 1.00 89.69 175 VAL A O 1
ATOM 1297 N N . ARG A 1 176 ? 13.383 -2.577 -11.010 1.00 87.94 176 ARG A N 1
ATOM 1298 C CA . ARG A 1 176 ? 14.806 -2.829 -10.693 1.00 87.94 176 ARG A CA 1
ATOM 1299 C C . ARG A 1 176 ? 15.435 -1.773 -9.798 1.00 87.94 176 ARG A C 1
ATOM 1301 O O . ARG A 1 176 ? 16.478 -2.031 -9.197 1.00 87.94 176 ARG A O 1
ATOM 1308 N N . ARG A 1 177 ? 14.847 -0.579 -9.756 1.00 85.44 177 ARG A N 1
ATOM 1309 C CA . ARG A 1 177 ? 15.379 0.586 -9.050 1.00 85.44 177 ARG A CA 1
ATOM 1310 C C . ARG A 1 177 ? 14.360 1.066 -8.030 1.00 85.44 177 ARG A C 1
ATOM 1312 O O . ARG A 1 177 ? 13.157 0.953 -8.240 1.00 85.44 177 ARG A O 1
ATOM 1319 N N . PHE A 1 178 ? 14.879 1.585 -6.928 1.00 83.50 178 PHE A N 1
ATOM 1320 C CA . PHE A 1 178 ? 14.110 2.286 -5.917 1.00 83.50 178 PHE A CA 1
ATOM 1321 C C . PHE A 1 178 ? 14.630 3.719 -5.864 1.00 83.50 178 PHE A C 1
ATOM 1323 O O . PHE A 1 178 ? 15.841 3.925 -5.770 1.00 83.50 178 PHE A O 1
ATOM 1330 N N . ASP A 1 179 ? 13.717 4.677 -5.952 1.00 82.69 179 ASP A N 1
ATOM 1331 C CA . ASP A 1 179 ? 13.994 6.096 -5.780 1.00 82.69 179 ASP A CA 1
ATOM 1332 C C . ASP A 1 179 ? 13.055 6.617 -4.691 1.00 82.69 179 ASP A C 1
ATOM 1334 O O . ASP A 1 179 ? 11.836 6.615 -4.851 1.00 82.69 179 ASP A O 1
ATOM 1338 N N . GLU A 1 180 ? 13.629 7.034 -3.566 1.00 76.88 180 GLU A N 1
ATOM 1339 C CA . GLU A 1 180 ? 12.887 7.577 -2.424 1.00 76.88 180 GLU A CA 1
ATOM 1340 C C . GLU A 1 180 ? 12.205 8.915 -2.739 1.00 76.88 180 GLU A C 1
ATOM 1342 O O . GLU A 1 180 ? 11.256 9.302 -2.062 1.00 76.88 180 GLU A O 1
ATOM 1347 N N . ARG A 1 181 ? 12.651 9.596 -3.800 1.00 81.38 181 ARG A N 1
ATOM 1348 C CA . ARG A 1 181 ? 12.133 10.894 -4.248 1.00 81.38 181 ARG A CA 1
ATOM 1349 C C . ARG A 1 181 ? 11.026 10.754 -5.289 1.00 81.38 181 ARG A C 1
ATOM 1351 O O . ARG A 1 181 ? 10.533 11.750 -5.832 1.00 81.38 181 ARG A O 1
ATOM 1358 N N . LEU A 1 182 ? 10.637 9.519 -5.601 1.00 75.75 182 LEU A N 1
ATOM 1359 C CA . LEU A 1 182 ? 9.589 9.219 -6.561 1.00 75.75 182 LEU A CA 1
ATOM 1360 C C . LEU A 1 182 ? 8.241 9.723 -6.017 1.00 75.75 182 LEU A C 1
ATOM 1362 O O . LEU A 1 182 ? 7.642 9.116 -5.135 1.00 75.75 182 LEU A O 1
ATOM 1366 N N . GLY A 1 183 ? 7.779 10.865 -6.537 1.00 67.38 183 GLY A N 1
ATOM 1367 C CA . GLY A 1 183 ? 6.558 11.549 -6.088 1.00 67.38 183 GLY A CA 1
ATOM 1368 C C . GLY A 1 183 ? 6.767 12.965 -5.533 1.00 67.38 183 GLY A C 1
ATOM 1369 O O . GLY A 1 183 ? 5.782 13.642 -5.266 1.00 67.38 183 GLY A O 1
ATOM 1370 N N . GLU A 1 184 ? 8.010 13.452 -5.411 1.00 73.88 184 GLU A N 1
ATOM 1371 C CA . GLU A 1 184 ? 8.338 14.821 -4.949 1.00 73.88 184 GLU A CA 1
ATOM 1372 C C . GLU A 1 184 ? 8.120 15.935 -6.006 1.00 73.88 184 GLU A C 1
ATOM 1374 O O . GLU A 1 184 ? 8.689 17.020 -5.879 1.00 73.88 184 GLU A O 1
ATOM 1379 N N . ARG A 1 185 ? 7.354 15.690 -7.077 1.00 54.25 185 ARG A N 1
ATOM 1380 C CA . ARG A 1 185 ? 7.153 16.665 -8.169 1.00 54.25 185 ARG A CA 1
ATOM 1381 C C . ARG A 1 185 ? 5.889 17.495 -8.017 1.00 54.25 185 ARG A C 1
ATOM 1383 O O . ARG A 1 185 ? 4.840 16.904 -7.691 1.00 54.25 185 ARG A O 1
#

Foldseek 3Di:
DDPVVVVVVVVVVVVVVVVVVVVVCCPVVPDQDPVNVVVLVVVVVVVPPPDPPPPPDPCLDDDDDCDPVNCVVDPDHPLQCLLVQLVVLLVCLVVLRQAAEDPDDHAQDDCCVVPNCSNVNNLNSLQNNVVSHAYAYEWEADPVRHTHHHHVSNCVSRNDHHDYPDADADPVRDGSDDDPCVPVD

Radius of gyration: 26.12 Å; Cα contacts (8 Å, |Δi|>4): 171; chains: 1; bounding box: 79×40×67 Å

Solvent-accessible surface area (backbone atoms only — not comparable to full-atom values): 11080 Å² total; per-residue (Å²): 134,64,66,68,62,55,49,54,51,52,52,52,50,51,51,52,50,52,53,51,50,51,52,52,48,45,65,70,72,47,77,79,48,73,64,58,54,50,54,50,50,51,50,49,57,67,67,58,61,86,68,74,80,68,83,87,53,82,74,90,71,85,84,87,81,84,49,73,68,65,55,66,73,42,89,66,58,76,93,69,38,36,49,59,53,9,51,51,42,45,59,46,46,82,72,47,48,87,58,45,78,43,90,54,88,60,58,57,60,86,47,47,92,81,43,78,61,36,54,57,33,27,32,47,12,31,48,71,19,32,86,51,25,35,31,29,43,32,30,44,60,46,98,86,69,43,78,46,61,58,24,63,65,50,52,67,25,17,65,36,69,68,40,77,62,75,76,58,60,43,99,85,72,48,72,85,60,86,64,95,65,65,78,79,120

Secondary structure (DSSP, 8-state):
--HHHHHHHHHHHHHHHHHHHHHHHHHHHS-S-HHHHHHHHHHHHHH---PPP-TTS--SS------HHHHHTSSS-GGGTHHHHHHHHHHHTTT--S-EEE-S---SS--TTTSTTHHHHHHHHHHHHHTT--EEEEE-B-TTSPBPPPPHHHHHHHBS--EE---EE-TTS-EEE--TTTT--

pLDDT: mean 87.39, std 10.36, range [54.25, 98.38]